Protein AF-A0A926JY93-F1 (afdb_monomer)

Structure (mmCIF, N/CA/C/O backbone):
data_AF-A0A926JY93-F1
#
_entry.id   AF-A0A926JY93-F1
#
loop_
_atom_site.group_PDB
_atom_site.id
_atom_site.type_symbol
_atom_site.label_atom_id
_atom_site.label_alt_id
_atom_site.label_comp_id
_atom_site.label_asym_id
_atom_site.label_entity_id
_atom_site.label_seq_id
_atom_site.pdbx_PDB_ins_code
_atom_site.Cartn_x
_atom_site.Cartn_y
_atom_site.Cartn_z
_atom_site.occupancy
_atom_site.B_iso_or_equiv
_atom_site.auth_seq_id
_atom_site.auth_comp_id
_atom_site.auth_asym_id
_atom_site.auth_atom_id
_atom_site.pdbx_PDB_model_num
ATOM 1 N N . MET A 1 1 ? 13.555 -12.447 8.164 1.00 78.06 1 MET A N 1
ATOM 2 C CA . MET A 1 1 ? 13.075 -11.478 7.176 1.00 78.06 1 MET A CA 1
ATOM 3 C C . MET A 1 1 ? 11.860 -12.115 6.547 1.00 78.06 1 MET A C 1
ATOM 5 O O . MET A 1 1 ? 11.972 -13.233 6.047 1.00 78.06 1 MET A O 1
ATOM 9 N N . SER A 1 2 ? 10.715 -11.453 6.620 1.00 86.75 2 SER A N 1
ATOM 10 C CA . SER A 1 2 ? 9.457 -11.950 6.091 1.00 86.75 2 SER A CA 1
ATOM 11 C C . SER A 1 2 ? 9.479 -11.786 4.581 1.00 86.75 2 SER A C 1
ATOM 13 O O . SER A 1 2 ? 9.835 -10.723 4.073 1.00 86.75 2 SER A O 1
ATOM 15 N N . ARG A 1 3 ? 9.152 -12.858 3.861 1.00 93.56 3 ARG A N 1
ATOM 16 C CA . ARG A 1 3 ? 9.144 -12.902 2.398 1.00 93.56 3 ARG A CA 1
ATOM 17 C C . ARG A 1 3 ? 7.768 -13.348 1.934 1.00 93.56 3 ARG A C 1
ATOM 19 O O . ARG A 1 3 ? 7.341 -14.442 2.290 1.00 93.56 3 ARG A O 1
ATOM 26 N N . LEU A 1 4 ? 7.116 -12.526 1.120 1.00 94.44 4 LEU A N 1
ATOM 27 C CA . LEU A 1 4 ? 5.760 -12.771 0.643 1.00 94.44 4 LEU A CA 1
ATOM 28 C C . LEU A 1 4 ? 5.683 -12.616 -0.879 1.00 94.44 4 LEU A C 1
ATOM 30 O O . LEU A 1 4 ? 6.136 -11.609 -1.423 1.00 94.44 4 LEU A O 1
ATOM 34 N N . GLN A 1 5 ? 5.113 -13.610 -1.561 1.00 96.19 5 GLN A N 1
ATOM 35 C CA . GLN A 1 5 ? 4.815 -13.544 -2.995 1.00 96.19 5 GLN A CA 1
ATOM 36 C C . GLN A 1 5 ? 3.466 -12.843 -3.198 1.00 96.19 5 GLN A C 1
ATOM 38 O O . GLN A 1 5 ? 2.467 -13.279 -2.641 1.00 96.19 5 GLN A O 1
ATOM 43 N N . ILE A 1 6 ? 3.437 -11.774 -3.990 1.00 95.44 6 ILE A N 1
ATOM 44 C CA . ILE A 1 6 ? 2.286 -10.898 -4.243 1.00 95.44 6 ILE A CA 1
ATOM 45 C C . ILE A 1 6 ? 2.126 -10.751 -5.765 1.00 95.44 6 ILE A C 1
ATOM 47 O O . ILE A 1 6 ? 2.671 -9.828 -6.379 1.00 95.44 6 ILE A O 1
ATOM 51 N N . GLY A 1 7 ? 1.412 -11.687 -6.397 1.00 91.69 7 GLY A N 1
ATOM 52 C CA . GLY A 1 7 ? 1.398 -11.807 -7.861 1.00 91.69 7 GLY A CA 1
ATOM 53 C C . GLY A 1 7 ? 2.831 -11.962 -8.397 1.00 91.69 7 GLY A C 1
ATOM 54 O O . GLY A 1 7 ? 3.569 -12.773 -7.847 1.00 91.69 7 GLY A O 1
ATOM 55 N N . PRO A 1 8 ? 3.297 -11.147 -9.367 1.00 93.06 8 PRO A N 1
ATOM 56 C CA . PRO A 1 8 ? 4.670 -11.235 -9.885 1.00 93.06 8 PRO A CA 1
ATOM 57 C C . PRO A 1 8 ? 5.741 -10.649 -8.942 1.00 93.06 8 PRO A C 1
ATOM 59 O O . PRO A 1 8 ? 6.932 -10.735 -9.234 1.00 93.06 8 PRO A O 1
ATOM 62 N N . ALA A 1 9 ? 5.345 -10.008 -7.837 1.00 96.12 9 ALA A N 1
ATOM 63 C CA . ALA A 1 9 ? 6.259 -9.342 -6.915 1.00 96.12 9 ALA A CA 1
ATOM 64 C C . ALA A 1 9 ? 6.611 -10.220 -5.713 1.00 96.12 9 ALA A C 1
ATOM 66 O O . ALA A 1 9 ? 5.754 -10.880 -5.140 1.00 96.12 9 ALA A O 1
ATOM 67 N N . VAL A 1 10 ? 7.854 -10.139 -5.249 1.00 97.25 10 VAL A N 1
ATOM 68 C CA . VAL A 1 10 ? 8.270 -10.627 -3.932 1.00 97.25 10 VAL A CA 1
ATOM 69 C C . VAL A 1 10 ? 8.485 -9.422 -3.031 1.00 97.25 10 VAL A C 1
ATOM 71 O O . VAL A 1 10 ? 9.403 -8.641 -3.272 1.00 97.25 10 VAL A O 1
ATOM 74 N N . LEU A 1 11 ? 7.673 -9.284 -1.985 1.00 96.94 11 LEU A N 1
ATOM 75 C CA . LEU A 1 11 ? 7.899 -8.323 -0.910 1.00 96.94 11 LEU A CA 1
ATOM 76 C C . LEU A 1 11 ? 8.784 -8.959 0.163 1.00 96.94 11 LEU A C 1
ATOM 78 O O . LEU A 1 11 ? 8.514 -10.064 0.635 1.00 96.94 11 LEU A O 1
ATOM 82 N N . MET A 1 12 ? 9.824 -8.242 0.568 1.00 95.56 12 MET A N 1
ATOM 83 C CA . MET A 1 12 ? 10.690 -8.602 1.679 1.00 95.56 12 MET A CA 1
ATOM 84 C C . MET A 1 12 ? 10.656 -7.495 2.731 1.00 95.56 12 MET A C 1
ATOM 86 O O . MET A 1 12 ? 10.918 -6.334 2.418 1.00 95.56 12 MET A O 1
ATOM 90 N N . VAL A 1 13 ? 10.350 -7.863 3.973 1.00 92.38 13 VAL A N 1
ATOM 91 C CA . VAL A 1 13 ? 10.278 -6.949 5.123 1.00 92.38 13 VAL A CA 1
ATOM 92 C C . VAL A 1 13 ? 11.166 -7.506 6.245 1.00 92.38 13 VAL A C 1
ATOM 94 O O . VAL A 1 13 ? 11.135 -8.714 6.502 1.00 92.38 13 VAL A O 1
ATOM 97 N N . PRO A 1 14 ? 12.006 -6.695 6.908 1.00 86.31 14 PRO A N 1
ATOM 98 C CA . PRO A 1 14 ? 12.734 -7.117 8.103 1.00 86.31 14 PRO A CA 1
ATOM 99 C C . PRO A 1 14 ? 11.770 -7.628 9.186 1.00 86.31 14 PRO A C 1
ATOM 101 O O . PRO A 1 14 ? 10.705 -7.056 9.379 1.00 86.31 14 PRO A O 1
ATOM 104 N N . ASP A 1 15 ? 12.136 -8.692 9.911 1.00 77.69 15 ASP A N 1
ATOM 105 C CA . ASP A 1 15 ? 11.263 -9.236 10.979 1.00 77.69 15 ASP A CA 1
ATOM 106 C C . ASP A 1 15 ? 11.193 -8.310 12.194 1.00 77.69 15 ASP A C 1
ATOM 108 O O . ASP A 1 15 ? 10.254 -8.362 12.987 1.00 77.69 15 ASP A O 1
ATOM 112 N N . HIS A 1 16 ? 12.231 -7.496 12.369 1.00 72.25 16 HIS A N 1
ATOM 113 C CA . HIS A 1 16 ? 12.408 -6.616 13.505 1.00 72.25 16 HIS A CA 1
ATOM 114 C C . HIS A 1 16 ? 12.995 -5.295 13.034 1.00 72.25 16 HIS A C 1
ATOM 116 O O . HIS A 1 16 ? 13.860 -5.267 12.156 1.00 72.25 16 HIS A O 1
ATOM 122 N N . GLY A 1 17 ? 12.576 -4.232 13.714 1.00 66.50 17 GLY A N 1
ATOM 123 C CA . GLY A 1 17 ? 13.183 -2.919 13.600 1.00 66.50 17 GLY A CA 1
ATOM 124 C C . GLY A 1 17 ? 12.395 -1.966 12.714 1.00 66.50 17 GLY A C 1
ATOM 125 O O . GLY A 1 17 ? 11.980 -2.291 11.605 1.00 66.50 17 GLY A O 1
ATOM 126 N N . GLY A 1 18 ? 12.247 -0.758 13.236 1.00 78.44 18 GLY A N 1
ATOM 127 C CA . GLY A 1 18 ? 12.160 0.449 12.441 1.00 78.44 18 GLY A CA 1
ATOM 128 C C . GLY A 1 18 ? 13.238 1.408 12.932 1.00 78.44 18 GLY A C 1
ATOM 129 O O . GLY A 1 18 ? 13.740 1.265 14.051 1.00 78.44 18 GLY A O 1
ATOM 130 N N . THR A 1 19 ? 13.616 2.355 12.092 1.00 87.00 19 THR A N 1
ATOM 131 C CA . THR A 1 19 ? 14.555 3.411 12.466 1.00 87.00 19 THR A CA 1
ATOM 132 C C . THR A 1 19 ? 13.753 4.647 12.831 1.00 87.00 19 THR A C 1
ATOM 134 O O . THR A 1 19 ? 12.827 5.011 12.108 1.00 87.00 19 THR A O 1
ATOM 137 N N . GLU A 1 20 ? 14.089 5.294 13.943 1.00 89.50 20 GLU A N 1
ATOM 138 C CA . GLU A 1 20 ? 13.556 6.623 14.230 1.00 89.50 20 GLU A CA 1
ATOM 139 C C . GLU A 1 20 ? 14.156 7.626 13.245 1.00 89.50 20 GLU A C 1
ATOM 141 O O . GLU A 1 20 ? 15.377 7.749 13.123 1.00 89.50 20 GLU A O 1
ATOM 146 N N . VAL A 1 21 ? 13.290 8.333 12.528 1.00 89.88 21 VAL A N 1
ATOM 147 C CA . VAL A 1 21 ? 13.672 9.327 11.526 1.00 89.88 21 VAL A CA 1
ATOM 148 C C . VAL A 1 21 ? 12.846 10.593 11.702 1.00 89.88 21 VAL A C 1
ATOM 150 O O . VAL A 1 21 ? 11.726 10.558 12.209 1.00 89.88 21 VAL A O 1
ATOM 153 N N . GLU A 1 22 ? 13.385 11.721 11.256 1.00 89.00 22 GLU A N 1
ATOM 154 C CA . GLU A 1 22 ? 12.587 12.921 11.015 1.00 89.00 22 GLU A CA 1
ATOM 155 C C . GLU A 1 22 ? 12.153 12.905 9.547 1.00 89.00 22 GLU A C 1
ATOM 157 O O . GLU A 1 22 ? 12.983 12.786 8.644 1.00 89.00 22 GLU A O 1
ATOM 162 N N . THR A 1 23 ? 10.848 12.971 9.303 1.00 83.62 23 THR A N 1
ATOM 163 C CA . THR A 1 23 ? 10.270 12.923 7.957 1.00 83.62 23 THR A CA 1
ATOM 164 C C . THR A 1 23 ? 9.177 13.967 7.812 1.00 83.62 23 THR A C 1
ATOM 166 O O . THR A 1 23 ? 8.614 14.436 8.797 1.00 83.62 23 THR A O 1
ATOM 169 N N . THR A 1 24 ? 8.852 14.324 6.575 1.00 80.38 24 THR A N 1
ATOM 170 C CA . THR A 1 24 ? 7.692 15.159 6.281 1.00 80.38 24 THR A CA 1
ATOM 171 C C . THR A 1 24 ? 6.464 14.284 6.052 1.00 80.38 24 THR A C 1
ATOM 173 O O . THR A 1 24 ? 6.475 13.381 5.206 1.00 80.38 24 THR A O 1
ATOM 176 N N . ASP A 1 25 ? 5.389 14.570 6.777 1.00 77.31 25 ASP A N 1
ATOM 177 C CA . ASP A 1 25 ? 4.117 13.882 6.603 1.00 77.31 25 ASP A CA 1
ATOM 178 C C . ASP A 1 25 ? 3.404 14.253 5.281 1.00 77.31 25 ASP A C 1
ATOM 180 O O . ASP A 1 25 ? 3.944 14.895 4.371 1.00 77.31 25 ASP A O 1
ATOM 184 N N . MET A 1 26 ? 2.161 13.795 5.126 1.00 74.50 26 MET A N 1
ATOM 185 C CA . MET A 1 26 ? 1.330 14.140 3.965 1.00 74.50 26 MET A CA 1
ATOM 186 C C . MET A 1 26 ? 0.855 15.604 3.967 1.00 74.50 26 MET A C 1
ATOM 188 O O . MET A 1 26 ? 0.465 16.103 2.909 1.00 74.50 26 MET A O 1
ATOM 192 N N . GLY A 1 27 ? 0.846 16.266 5.127 1.00 75.94 27 GLY A N 1
ATOM 193 C CA . GLY A 1 27 ? 0.482 17.671 5.317 1.00 75.94 27 GLY A CA 1
ATOM 194 C C . GLY A 1 27 ? 1.620 18.645 5.009 1.00 75.94 27 GLY A C 1
ATOM 195 O O . GLY A 1 27 ? 1.353 19.803 4.693 1.00 75.94 27 GLY A O 1
ATOM 196 N N . GLY A 1 28 ? 2.863 18.161 4.993 1.00 78.00 28 GLY A N 1
ATOM 197 C CA . GLY A 1 28 ? 4.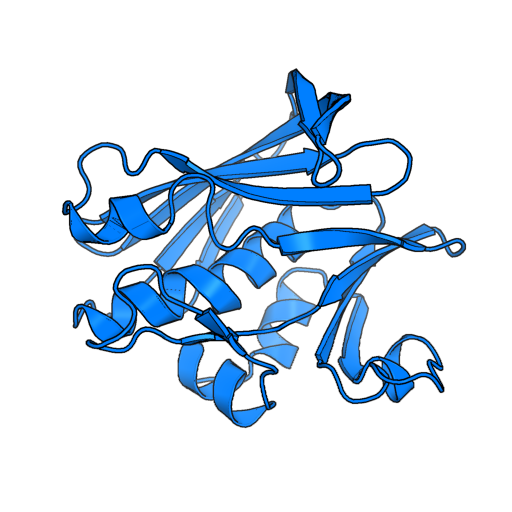049 18.987 4.780 1.00 78.00 28 GLY A CA 1
ATOM 198 C C . GLY A 1 28 ? 4.789 19.338 6.070 1.00 78.00 28 GLY A C 1
ATOM 199 O O . GLY A 1 28 ? 5.758 20.096 6.004 1.00 78.00 28 GLY A O 1
ATOM 200 N N . ASP A 1 29 ? 4.378 18.777 7.208 1.00 81.19 29 ASP A N 1
ATOM 201 C CA . ASP A 1 29 ? 4.964 19.066 8.511 1.00 81.19 29 ASP A CA 1
ATOM 202 C C . ASP A 1 29 ? 6.044 18.038 8.866 1.00 81.19 29 ASP A C 1
ATOM 204 O O . ASP A 1 29 ? 5.928 16.847 8.563 1.00 81.19 29 ASP A O 1
ATOM 208 N N . ALA A 1 30 ? 7.130 18.508 9.484 1.00 82.81 30 ALA A N 1
ATOM 209 C CA . ALA A 1 30 ? 8.192 17.642 9.982 1.00 82.81 30 ALA A CA 1
ATOM 210 C C . ALA A 1 30 ? 7.713 16.902 11.235 1.00 82.81 30 ALA A C 1
ATOM 212 O O . ALA A 1 30 ? 7.225 17.520 12.182 1.00 82.81 30 ALA A O 1
ATOM 213 N N . GLN A 1 31 ? 7.876 15.584 11.241 1.00 83.56 31 GLN A N 1
ATOM 214 C CA . GLN A 1 31 ? 7.451 14.708 12.321 1.00 83.56 31 GLN A CA 1
ATOM 215 C C . GLN A 1 31 ? 8.489 13.616 12.587 1.00 83.56 31 GLN A C 1
ATOM 217 O O . GLN A 1 31 ? 9.163 13.134 11.673 1.00 83.56 31 GLN A O 1
ATOM 222 N N . HIS A 1 32 ? 8.566 13.178 13.843 1.00 87.62 32 HIS A N 1
ATOM 223 C CA . HIS A 1 32 ? 9.302 11.973 14.210 1.00 87.62 32 HIS A CA 1
ATOM 224 C C . HIS A 1 32 ? 8.492 10.743 13.813 1.00 87.62 32 HIS A C 1
ATOM 226 O O . HIS A 1 32 ? 7.354 10.580 14.252 1.00 87.62 32 HIS A O 1
ATOM 232 N N . ALA A 1 33 ? 9.080 9.884 12.988 1.00 86.88 33 ALA A N 1
ATOM 233 C CA . ALA A 1 33 ? 8.463 8.648 12.544 1.00 86.88 33 ALA A CA 1
ATOM 234 C C . ALA A 1 33 ? 9.312 7.438 12.911 1.00 86.88 33 ALA A C 1
ATOM 236 O O . ALA A 1 33 ? 10.541 7.483 12.862 1.00 86.88 33 ALA A O 1
ATOM 237 N N . LEU A 1 34 ? 8.637 6.325 13.180 1.00 89.25 34 LEU A N 1
ATOM 238 C CA . LEU A 1 34 ? 9.242 5.011 13.047 1.00 89.25 34 LEU A CA 1
ATOM 239 C C . LEU A 1 34 ? 9.161 4.600 11.575 1.00 89.25 34 LEU A C 1
ATOM 241 O O . LEU A 1 34 ? 8.068 4.492 11.019 1.00 89.25 34 LEU A O 1
ATOM 245 N N . GLU A 1 35 ? 10.304 4.364 10.943 1.00 89.44 35 GLU A N 1
ATOM 246 C CA . GLU A 1 35 ? 10.381 3.935 9.550 1.00 89.44 35 GLU A CA 1
ATOM 247 C C . GLU A 1 35 ? 10.755 2.459 9.444 1.00 89.44 35 GLU A C 1
ATOM 249 O O . GLU A 1 35 ? 11.818 2.039 9.900 1.00 89.44 35 GLU A O 1
ATOM 254 N N . VAL A 1 36 ? 9.899 1.675 8.794 1.00 88.88 36 VAL A N 1
ATOM 255 C CA . VAL A 1 36 ? 10.168 0.278 8.444 1.00 88.88 36 VAL A CA 1
ATOM 256 C C . VAL A 1 36 ? 10.449 0.191 6.950 1.00 88.88 36 VAL A C 1
ATOM 258 O O . VAL A 1 36 ? 9.595 0.533 6.129 1.00 88.88 36 VAL A O 1
ATOM 261 N N . ALA A 1 37 ? 11.644 -0.279 6.596 1.00 90.19 37 ALA A N 1
ATOM 262 C CA . ALA A 1 37 ? 12.036 -0.481 5.209 1.00 90.19 37 ALA A CA 1
ATOM 263 C C . ALA A 1 37 ? 11.454 -1.787 4.649 1.00 90.19 37 ALA A C 1
ATOM 265 O O . ALA A 1 37 ? 11.388 -2.805 5.336 1.00 90.19 37 ALA A O 1
ATOM 266 N N . GLY A 1 38 ? 11.079 -1.772 3.377 1.00 90.81 38 GLY A N 1
ATOM 267 C CA . GLY A 1 38 ? 10.697 -2.949 2.608 1.00 90.81 38 GLY A CA 1
ATOM 268 C C . GLY A 1 38 ? 11.399 -2.956 1.258 1.00 90.81 38 GLY A C 1
ATOM 269 O O . GLY A 1 38 ? 11.834 -1.919 0.764 1.00 90.81 38 GLY A O 1
ATOM 270 N N . VAL A 1 39 ? 11.499 -4.128 0.645 1.00 91.94 39 VAL A N 1
ATOM 271 C CA . VAL A 1 39 ? 12.046 -4.280 -0.705 1.00 91.94 39 VAL A CA 1
ATOM 272 C C . VAL A 1 39 ? 11.083 -5.098 -1.542 1.00 91.94 39 VAL A C 1
ATOM 274 O O . VAL A 1 39 ? 10.601 -6.136 -1.091 1.00 91.94 39 VAL A O 1
ATOM 277 N N . VAL A 1 40 ? 10.820 -4.654 -2.767 1.00 93.56 40 VAL A N 1
ATOM 278 C CA . VAL A 1 40 ? 10.069 -5.430 -3.754 1.00 93.56 40 VAL A CA 1
ATOM 279 C C . VAL A 1 40 ? 10.968 -5.807 -4.911 1.00 93.56 40 VAL A C 1
ATOM 281 O O . VAL A 1 40 ? 11.599 -4.938 -5.504 1.00 93.56 40 VAL A O 1
ATOM 284 N N . ALA A 1 41 ? 10.983 -7.095 -5.243 1.00 92.00 41 ALA A N 1
ATOM 285 C CA . ALA A 1 41 ? 11.681 -7.634 -6.402 1.00 92.00 41 ALA A CA 1
ATOM 286 C C . ALA A 1 41 ? 10.697 -8.303 -7.374 1.00 92.00 41 ALA A C 1
ATOM 288 O O . ALA A 1 41 ? 9.818 -9.045 -6.935 1.00 92.00 41 ALA A O 1
ATOM 289 N N . ALA A 1 42 ? 10.845 -8.058 -8.676 1.00 93.94 42 ALA A N 1
ATOM 290 C CA . ALA A 1 42 ? 10.062 -8.700 -9.737 1.00 93.94 42 ALA A CA 1
ATOM 291 C C . ALA A 1 42 ? 10.834 -8.659 -11.068 1.00 93.94 42 ALA A C 1
ATOM 293 O O . ALA A 1 42 ? 10.953 -7.599 -11.676 1.00 93.94 42 ALA A O 1
ATOM 294 N N . GLY A 1 43 ? 11.375 -9.789 -11.530 1.00 90.75 43 GLY A N 1
ATOM 295 C CA . GLY A 1 43 ? 12.239 -9.799 -12.718 1.00 90.75 43 GLY A CA 1
ATOM 296 C C . GLY A 1 43 ? 13.497 -8.940 -12.521 1.00 90.75 43 GLY A C 1
ATOM 297 O O . GLY A 1 43 ? 14.285 -9.204 -11.615 1.00 90.75 43 GLY A O 1
ATOM 298 N N . ASP A 1 44 ? 13.673 -7.918 -13.361 1.00 91.31 44 ASP A N 1
ATOM 299 C CA . ASP A 1 44 ? 14.741 -6.907 -13.284 1.00 91.31 44 ASP A CA 1
ATOM 300 C C . ASP A 1 44 ? 14.373 -5.680 -12.424 1.00 91.31 44 ASP A C 1
ATOM 302 O O . ASP A 1 44 ? 15.153 -4.733 -12.308 1.00 91.31 44 ASP A O 1
ATOM 306 N N . VAL A 1 45 ? 13.195 -5.693 -11.799 1.00 95.62 45 VAL A N 1
ATOM 307 C CA . VAL A 1 45 ? 12.705 -4.616 -10.937 1.00 95.62 45 VAL A CA 1
ATOM 308 C C . VAL A 1 45 ? 13.118 -4.871 -9.492 1.00 95.62 45 VAL A C 1
ATOM 310 O O . VAL A 1 45 ? 12.853 -5.940 -8.942 1.00 95.62 45 VAL A O 1
ATOM 313 N N . LEU A 1 46 ? 13.699 -3.852 -8.861 1.00 96.62 46 LEU A N 1
ATOM 314 C CA . LEU A 1 46 ? 14.041 -3.781 -7.444 1.00 96.62 46 LEU A CA 1
ATOM 315 C C . LEU A 1 46 ? 13.670 -2.400 -6.879 1.00 96.62 46 LEU A C 1
ATOM 317 O O . LEU A 1 46 ? 14.285 -1.395 -7.228 1.00 96.62 46 LEU A O 1
ATOM 321 N N . LEU A 1 47 ? 12.673 -2.342 -5.998 1.00 97.25 47 LEU A N 1
ATOM 322 C CA . LEU A 1 47 ? 12.188 -1.099 -5.389 1.00 97.25 47 LEU A CA 1
ATOM 323 C C . LEU A 1 47 ? 12.400 -1.120 -3.880 1.00 97.25 47 LEU A C 1
ATOM 325 O O . LEU A 1 47 ? 12.091 -2.119 -3.231 1.00 97.25 47 LEU A O 1
ATOM 329 N N . GLU A 1 48 ? 12.840 0.004 -3.324 1.00 97.00 48 GLU A N 1
ATOM 330 C CA . GLU A 1 48 ? 12.850 0.231 -1.880 1.00 97.00 48 GLU A CA 1
ATOM 331 C C . GLU A 1 48 ? 11.578 0.958 -1.463 1.00 97.00 48 GLU A C 1
ATOM 333 O O . GLU A 1 48 ? 11.110 1.899 -2.116 1.00 97.00 48 GLU A O 1
ATOM 338 N N . LEU A 1 49 ? 11.013 0.492 -0.361 1.00 95.75 49 LEU A N 1
ATOM 339 C CA . LEU A 1 49 ? 9.772 0.967 0.212 1.00 95.75 49 LEU A CA 1
ATOM 340 C C . LEU A 1 49 ? 10.001 1.391 1.641 1.00 95.75 49 LEU A C 1
ATOM 342 O O . LEU A 1 49 ? 10.849 0.837 2.339 1.00 95.75 49 LEU A O 1
ATOM 346 N N . THR A 1 50 ? 9.156 2.294 2.100 1.00 95.19 50 THR A N 1
ATOM 347 C CA . THR A 1 50 ? 9.049 2.602 3.515 1.00 95.19 50 THR A CA 1
ATOM 348 C C . THR A 1 50 ? 7.600 2.562 3.947 1.00 95.19 50 THR A C 1
ATOM 350 O O . THR A 1 50 ? 6.693 2.941 3.201 1.00 95.19 50 THR A O 1
ATOM 353 N N . TYR A 1 51 ? 7.389 2.093 5.170 1.00 95.44 51 TYR A N 1
ATOM 354 C CA . TYR A 1 51 ? 6.239 2.452 5.977 1.00 95.44 51 TYR A CA 1
ATOM 355 C C . TYR A 1 51 ? 6.727 3.381 7.084 1.00 95.44 51 TYR A C 1
ATOM 357 O O . TYR A 1 51 ? 7.494 2.972 7.951 1.00 95.44 51 TYR A O 1
ATOM 365 N N . GLN A 1 52 ? 6.312 4.640 7.013 1.00 94.81 52 GLN A N 1
ATOM 366 C CA . GLN A 1 52 ? 6.588 5.653 8.024 1.00 94.81 52 GLN A CA 1
ATOM 367 C C . GLN A 1 52 ? 5.375 5.761 8.935 1.00 94.81 52 GLN A C 1
ATOM 369 O O . GLN A 1 52 ? 4.259 5.929 8.440 1.00 94.81 52 GLN A O 1
ATOM 374 N N . ARG A 1 53 ? 5.586 5.669 10.244 1.00 91.62 53 ARG A N 1
ATOM 375 C CA . ARG A 1 53 ? 4.525 5.720 11.248 1.00 91.62 53 ARG A CA 1
ATOM 376 C C . ARG A 1 53 ? 4.761 6.845 12.247 1.00 91.62 53 ARG A C 1
ATOM 378 O O . ARG A 1 53 ? 5.828 6.911 12.849 1.00 91.62 53 ARG A O 1
ATOM 385 N N . TRP A 1 54 ? 3.734 7.657 12.444 1.00 89.44 54 TRP A N 1
ATOM 386 C CA . TRP A 1 54 ? 3.619 8.709 13.451 1.00 89.44 54 TRP A CA 1
ATOM 387 C C . TRP A 1 54 ? 2.640 8.283 14.554 1.00 89.44 54 TRP A C 1
ATOM 389 O O . TRP A 1 54 ? 2.120 7.165 14.541 1.00 89.44 54 TRP A O 1
ATOM 399 N N . GLU A 1 55 ? 2.379 9.169 15.515 1.00 83.38 55 GLU A N 1
ATOM 400 C CA . GLU A 1 55 ? 1.456 8.897 16.626 1.00 83.38 55 GLU A CA 1
ATOM 401 C C . GLU A 1 55 ? 0.005 8.693 16.152 1.00 83.38 55 GLU A C 1
ATOM 403 O O . GLU A 1 55 ? -0.690 7.810 16.651 1.00 83.38 55 GLU A O 1
ATOM 408 N N . ASP A 1 56 ? -0.439 9.458 15.152 1.00 85.00 56 ASP A N 1
ATOM 409 C CA . ASP A 1 56 ? -1.827 9.501 14.673 1.00 85.00 56 ASP A CA 1
ATOM 410 C C . ASP A 1 56 ? -2.039 8.846 13.292 1.00 85.00 56 ASP A C 1
ATOM 412 O O . ASP A 1 56 ? -3.149 8.837 12.743 1.00 85.00 56 ASP A O 1
ATOM 416 N N . GLY A 1 57 ? -0.996 8.242 12.720 1.00 88.44 57 GLY A N 1
ATOM 417 C CA . GLY A 1 57 ? -1.106 7.569 11.434 1.00 88.44 57 GLY A CA 1
ATOM 418 C C . GLY A 1 57 ? 0.224 7.162 10.825 1.00 88.44 57 GLY A C 1
ATOM 419 O O . GLY A 1 57 ? 1.220 6.937 11.502 1.00 88.44 57 GLY A O 1
ATOM 420 N N . GLY A 1 58 ? 0.237 7.032 9.507 1.00 93.44 58 GLY A N 1
ATOM 421 C CA . GLY A 1 58 ? 1.422 6.660 8.760 1.00 93.44 58 GLY A CA 1
ATOM 422 C C . GLY A 1 58 ? 1.228 6.756 7.257 1.00 93.44 58 GLY A C 1
ATOM 423 O O . GLY A 1 58 ? 0.160 7.119 6.754 1.00 93.44 58 GLY A O 1
ATOM 424 N N . GLN A 1 59 ? 2.266 6.400 6.515 1.00 95.88 59 GLN A N 1
ATOM 425 C CA . GLN A 1 59 ? 2.205 6.297 5.066 1.00 95.88 59 GLN A CA 1
ATOM 426 C C . GLN A 1 59 ? 3.143 5.222 4.532 1.00 95.88 59 GLN A C 1
ATOM 428 O O . GLN A 1 59 ? 4.235 5.019 5.055 1.00 95.88 59 GLN A O 1
ATOM 433 N N . CYS A 1 60 ? 2.736 4.587 3.437 1.00 96.62 60 CYS A N 1
ATOM 434 C CA . CYS A 1 60 ? 3.611 3.760 2.618 1.00 96.62 60 CYS A CA 1
ATOM 435 C C . CYS A 1 60 ? 4.022 4.516 1.351 1.00 96.62 60 CYS A C 1
ATOM 437 O O . CYS A 1 60 ? 3.182 5.160 0.706 1.00 96.62 60 CYS A O 1
ATOM 439 N N . ALA A 1 61 ? 5.293 4.407 0.971 1.00 96.19 61 ALA A N 1
ATOM 440 C CA . ALA A 1 61 ? 5.833 5.012 -0.241 1.00 96.19 61 ALA A CA 1
ATOM 441 C C . ALA A 1 61 ? 6.973 4.172 -0.833 1.00 96.19 61 ALA A C 1
ATOM 443 O O . ALA A 1 61 ? 7.607 3.389 -0.133 1.00 96.19 61 ALA A O 1
ATOM 444 N N . VAL A 1 62 ? 7.245 4.370 -2.126 1.00 96.69 62 VAL A N 1
ATOM 445 C CA . VAL A 1 62 ? 8.518 3.962 -2.739 1.00 96.69 62 VAL A CA 1
ATOM 446 C C . VAL A 1 62 ? 9.518 5.091 -2.525 1.00 96.69 62 VAL A C 1
ATOM 448 O O . VAL A 1 62 ? 9.225 6.234 -2.882 1.00 96.69 62 VAL A O 1
ATOM 451 N N . THR A 1 63 ? 10.687 4.783 -1.976 1.00 95.75 63 THR A N 1
ATOM 452 C CA . THR A 1 63 ? 11.751 5.764 -1.700 1.00 95.75 63 THR A CA 1
ATOM 453 C C . THR A 1 63 ? 12.862 5.729 -2.736 1.00 95.75 63 THR A C 1
ATOM 455 O O . THR A 1 63 ? 13.471 6.760 -3.013 1.00 95.75 63 THR A O 1
ATOM 458 N N . SER A 1 64 ? 13.086 4.574 -3.360 1.00 96.00 64 SER A N 1
ATOM 459 C CA . SER A 1 64 ? 14.094 4.392 -4.397 1.00 96.00 64 SER A CA 1
ATOM 460 C C . SER A 1 64 ? 13.636 3.353 -5.408 1.00 96.00 64 SER A C 1
ATOM 462 O O . SER A 1 64 ? 13.031 2.339 -5.056 1.00 96.00 64 SER A O 1
ATOM 464 N N . ARG A 1 65 ? 13.957 3.586 -6.682 1.00 95.25 65 ARG A N 1
ATOM 465 C CA . ARG A 1 65 ? 13.843 2.556 -7.722 1.00 95.25 65 ARG A CA 1
ATOM 466 C C . ARG A 1 65 ? 15.116 1.720 -7.872 1.00 95.25 65 ARG A C 1
ATOM 468 O O . ARG A 1 65 ? 15.150 0.863 -8.748 1.00 95.25 65 ARG A O 1
ATOM 475 N N . VAL A 1 66 ? 16.158 2.012 -7.088 1.00 94.94 66 VAL A N 1
ATOM 476 C CA . VAL A 1 66 ? 17.501 1.430 -7.222 1.00 94.94 66 VAL A CA 1
ATOM 477 C C . VAL A 1 66 ? 17.949 1.504 -8.693 1.00 94.94 66 VAL A C 1
ATOM 479 O O . VAL A 1 66 ? 17.945 2.590 -9.277 1.00 94.94 66 VAL A O 1
ATOM 482 N N . ASP A 1 67 ? 18.226 0.361 -9.317 1.00 91.50 67 ASP A N 1
ATOM 483 C CA . ASP A 1 67 ? 18.611 0.237 -10.723 1.00 91.50 67 ASP A CA 1
ATOM 484 C C . ASP A 1 67 ? 17.460 -0.246 -11.622 1.00 91.50 67 ASP A C 1
ATOM 486 O O . ASP A 1 67 ? 17.676 -0.566 -12.789 1.00 91.50 67 ASP A O 1
ATOM 490 N N . SER A 1 68 ? 16.223 -0.261 -11.110 1.00 95.19 68 SER A N 1
ATOM 491 C CA . SER A 1 68 ? 15.037 -0.612 -11.899 1.00 95.19 68 SER A CA 1
ATOM 492 C C . SER A 1 68 ? 14.879 0.307 -13.112 1.00 95.19 68 SER A C 1
ATOM 494 O O . SER A 1 68 ? 15.295 1.476 -13.061 1.00 95.19 68 SER A O 1
ATOM 496 N N . PRO A 1 69 ? 14.184 -0.156 -14.165 1.00 94.12 69 PRO A N 1
ATOM 497 C CA . PRO A 1 69 ? 13.908 0.648 -15.347 1.00 94.12 69 PRO A CA 1
ATOM 498 C C . PRO A 1 69 ? 13.343 2.060 -15.040 1.00 94.12 69 PRO A C 1
ATOM 500 O O . PRO A 1 69 ? 12.591 2.239 -14.071 1.00 94.12 69 PRO A O 1
ATOM 503 N N . PRO A 1 70 ? 13.681 3.099 -15.834 1.00 92.12 70 PRO A N 1
ATOM 504 C CA . PRO A 1 70 ? 13.331 4.495 -15.534 1.00 92.12 70 PRO A CA 1
ATOM 505 C C . PRO A 1 70 ? 11.833 4.779 -15.369 1.00 92.12 70 PRO A C 1
ATOM 507 O O . PRO A 1 70 ? 11.446 5.752 -14.723 1.00 92.12 70 PRO A O 1
ATOM 510 N N . GLU A 1 71 ? 10.956 3.957 -15.937 1.00 90.25 71 GLU A N 1
ATOM 511 C CA . GLU A 1 71 ? 9.514 4.077 -15.761 1.00 90.25 71 GLU A CA 1
ATOM 512 C C . GLU A 1 71 ? 9.068 3.932 -14.297 1.00 90.25 71 GLU A C 1
ATOM 514 O O . GLU A 1 71 ? 8.055 4.527 -13.922 1.00 90.25 71 GLU A O 1
ATOM 519 N N . TYR A 1 72 ? 9.827 3.229 -13.450 1.00 92.44 72 TYR A N 1
ATOM 520 C CA . TYR A 1 72 ? 9.520 3.077 -12.024 1.00 92.44 72 TYR A CA 1
ATOM 521 C C . TYR A 1 72 ? 9.841 4.330 -11.201 1.00 92.44 72 TYR A C 1
ATOM 523 O O . TYR A 1 72 ? 9.318 4.478 -10.098 1.00 92.44 72 TYR A O 1
ATOM 531 N N . GLU A 1 73 ? 10.575 5.303 -11.756 1.00 91.75 73 GLU A N 1
ATOM 532 C CA . GLU A 1 73 ? 10.791 6.621 -11.131 1.00 91.75 73 GLU A CA 1
ATOM 533 C C . GLU A 1 73 ? 9.457 7.323 -10.817 1.00 91.75 73 GLU A C 1
ATOM 535 O O . GLU A 1 73 ? 9.333 8.107 -9.883 1.00 91.75 73 GLU A O 1
ATOM 540 N N . ARG A 1 74 ? 8.401 6.994 -11.569 1.00 89.38 74 ARG A N 1
ATOM 541 C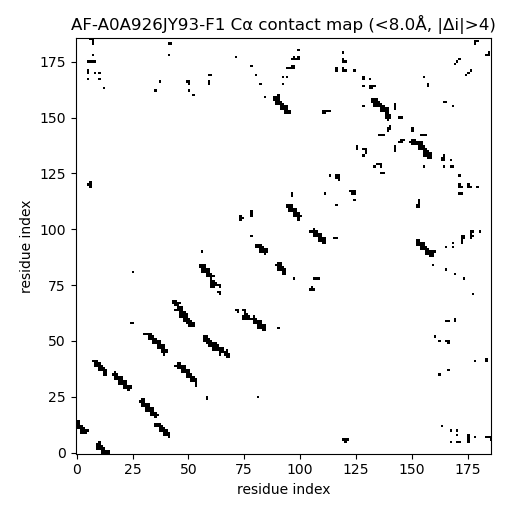 CA . ARG A 1 74 ? 7.049 7.543 -11.384 1.00 89.38 74 ARG A CA 1
ATOM 542 C C . ARG A 1 74 ? 6.390 7.114 -10.071 1.00 89.38 74 ARG A C 1
ATOM 544 O O . ARG A 1 74 ? 5.401 7.737 -9.689 1.00 89.38 74 ARG A O 1
ATOM 551 N N . LEU A 1 75 ? 6.903 6.074 -9.410 1.00 92.00 75 LEU A N 1
ATOM 552 C CA . LEU A 1 75 ? 6.472 5.638 -8.081 1.00 92.00 75 LEU A CA 1
ATOM 553 C C . LEU A 1 75 ? 7.235 6.346 -6.956 1.00 92.00 75 LEU A C 1
ATOM 555 O O . LEU A 1 75 ? 6.684 6.501 -5.868 1.00 92.00 75 LEU A O 1
ATOM 559 N N . VAL A 1 76 ? 8.472 6.787 -7.204 1.00 93.25 76 VAL A N 1
ATOM 560 C CA . VAL A 1 76 ? 9.346 7.348 -6.168 1.00 93.25 76 VAL A CA 1
ATOM 561 C C . VAL A 1 76 ? 8.710 8.608 -5.580 1.00 93.25 76 VAL A C 1
ATOM 563 O O . VAL A 1 76 ? 8.421 9.577 -6.285 1.00 93.25 76 VAL A O 1
ATOM 566 N N . ASN A 1 77 ? 8.436 8.568 -4.274 1.00 85.81 77 ASN A N 1
ATOM 567 C CA . ASN A 1 77 ? 7.754 9.605 -3.494 1.00 85.81 77 ASN A CA 1
ATOM 568 C C . ASN A 1 77 ? 6.369 10.026 -4.029 1.00 85.81 77 ASN A C 1
ATOM 570 O O . ASN A 1 77 ? 5.833 11.076 -3.647 1.00 85.81 77 ASN A O 1
ATOM 574 N N . ARG A 1 78 ? 5.752 9.199 -4.883 1.00 89.25 78 ARG A N 1
ATOM 575 C CA . ARG A 1 78 ? 4.442 9.426 -5.506 1.00 89.25 78 ARG A CA 1
ATOM 576 C C . ARG A 1 78 ? 3.476 8.288 -5.199 1.00 89.25 78 ARG A C 1
ATOM 578 O O . ARG A 1 78 ? 3.863 7.205 -4.784 1.00 89.25 78 ARG A O 1
ATOM 585 N N . LEU A 1 79 ? 2.182 8.565 -5.392 1.00 92.06 79 LEU A N 1
ATOM 586 C CA . LEU A 1 79 ? 1.084 7.619 -5.140 1.00 92.06 79 LEU A CA 1
ATOM 587 C C . LEU A 1 79 ? 1.131 6.973 -3.741 1.00 92.06 79 LEU A C 1
ATOM 589 O O . LEU A 1 79 ? 0.715 5.823 -3.573 1.00 92.06 79 LEU A O 1
ATOM 593 N N . ARG A 1 80 ? 1.608 7.739 -2.748 1.00 94.56 80 ARG A N 1
ATOM 594 C CA . ARG A 1 80 ? 1.687 7.327 -1.344 1.00 94.56 80 ARG A CA 1
ATOM 595 C C . ARG A 1 80 ? 0.331 6.823 -0.863 1.00 94.56 80 ARG A C 1
ATOM 597 O O . ARG A 1 80 ? -0.720 7.304 -1.301 1.00 94.56 80 ARG A O 1
ATOM 604 N N . MET A 1 81 ? 0.353 5.862 0.045 1.00 96.62 81 MET A N 1
ATOM 605 C CA . MET A 1 81 ? -0.857 5.367 0.689 1.00 96.62 81 MET A CA 1
ATOM 606 C C . MET A 1 81 ? -0.844 5.781 2.148 1.00 96.62 81 MET A C 1
ATOM 608 O O . MET A 1 81 ? 0.046 5.375 2.883 1.00 96.62 81 MET A O 1
ATOM 612 N N . GLY A 1 82 ? -1.830 6.577 2.553 1.00 96.19 82 GLY A N 1
ATOM 613 C CA . GLY A 1 82 ? -2.021 6.914 3.957 1.00 96.19 82 GLY A CA 1
ATOM 614 C C . GLY A 1 82 ? -2.549 5.719 4.746 1.00 96.19 82 GLY A C 1
ATOM 615 O O . GLY A 1 82 ? -3.415 4.980 4.269 1.00 96.19 82 GLY A O 1
ATOM 616 N N . VAL A 1 83 ? -2.041 5.588 5.961 1.00 96.56 83 VAL A N 1
ATOM 617 C CA . VAL A 1 83 ? -2.501 4.683 7.008 1.00 96.56 83 VAL A CA 1
ATOM 618 C C . VAL A 1 83 ? -3.021 5.567 8.133 1.00 96.56 83 VAL A C 1
ATOM 620 O O . VAL A 1 83 ? -2.336 6.494 8.554 1.00 96.56 83 VAL A O 1
ATOM 623 N N . ARG A 1 84 ? -4.257 5.353 8.570 1.00 94.81 84 ARG A N 1
ATOM 624 C CA . ARG A 1 84 ? -4.870 6.141 9.643 1.00 94.81 84 ARG A CA 1
ATOM 625 C C . ARG A 1 84 ? -5.032 5.278 10.873 1.00 94.81 84 ARG A C 1
ATOM 627 O O . ARG A 1 84 ? -5.625 4.204 10.759 1.00 94.81 84 ARG A O 1
ATOM 634 N N . ALA A 1 85 ? -4.581 5.787 12.011 1.00 93.31 85 ALA A N 1
ATOM 635 C CA . ALA A 1 85 ? -4.930 5.197 13.287 1.00 93.31 85 ALA A CA 1
ATOM 636 C C . ALA A 1 85 ? -6.443 5.335 13.524 1.00 93.31 85 ALA A C 1
ATOM 638 O O . ALA A 1 85 ? -7.077 6.305 13.096 1.00 93.31 85 ALA A O 1
ATOM 639 N N . SER A 1 86 ? -7.020 4.336 14.177 1.00 91.12 86 SER A N 1
ATOM 640 C CA . SER A 1 86 ? -8.397 4.326 14.665 1.00 91.12 86 SER A CA 1
ATOM 641 C C . SER A 1 86 ? -8.399 4.157 16.183 1.00 91.12 86 SER A C 1
ATOM 643 O O . SER A 1 86 ? -7.521 3.501 16.746 1.00 91.12 86 SER A O 1
ATOM 645 N N . ASP A 1 87 ? -9.413 4.717 16.845 1.00 89.38 87 ASP A N 1
ATOM 646 C CA . ASP A 1 87 ? -9.516 4.749 18.314 1.00 89.38 87 ASP A CA 1
ATOM 647 C C . ASP A 1 87 ? -9.579 3.352 18.961 1.00 89.38 87 ASP A C 1
ATOM 649 O O . ASP A 1 87 ? -9.332 3.196 20.155 1.00 89.38 87 ASP A O 1
ATOM 653 N N . ASP A 1 88 ? -9.904 2.320 18.181 1.00 91.25 88 ASP A N 1
ATOM 654 C CA . ASP A 1 88 ? -10.014 0.929 18.622 1.00 91.25 88 ASP A CA 1
ATOM 655 C C . ASP A 1 88 ? -8.685 0.153 18.574 1.00 91.25 88 ASP A C 1
ATOM 657 O O . ASP A 1 88 ? -8.679 -1.074 18.689 1.00 91.25 88 ASP A O 1
ATOM 661 N N . GLY A 1 89 ? -7.557 0.851 18.411 1.00 91.81 89 GLY A N 1
ATOM 662 C CA . GLY A 1 89 ? -6.230 0.237 18.363 1.00 91.81 89 GLY A CA 1
ATOM 663 C C . GLY A 1 89 ? -5.956 -0.492 17.048 1.00 91.81 89 GLY A C 1
ATOM 664 O O . GLY A 1 89 ? -5.182 -1.453 17.022 1.00 91.81 89 GLY A O 1
ATOM 665 N N . THR A 1 90 ? -6.589 -0.050 15.959 1.00 95.56 90 THR A N 1
ATOM 666 C CA . THR A 1 90 ? -6.351 -0.568 14.610 1.00 95.56 90 THR A CA 1
ATOM 667 C C . THR A 1 90 ? -5.879 0.514 13.652 1.00 95.56 90 THR A C 1
ATOM 669 O O . THR A 1 90 ? -6.162 1.696 13.833 1.00 95.56 90 THR A O 1
ATOM 672 N N . ASP A 1 91 ? -5.161 0.096 12.615 1.00 95.69 91 ASP A N 1
ATOM 673 C CA . ASP A 1 91 ? -4.723 0.951 11.519 1.00 95.69 91 ASP A CA 1
ATOM 674 C C . ASP A 1 91 ? -5.533 0.638 10.259 1.00 95.69 91 ASP A C 1
ATOM 676 O O . ASP A 1 91 ? -5.830 -0.517 9.953 1.00 95.69 91 ASP A O 1
ATOM 680 N N . VAL A 1 92 ? -5.898 1.673 9.504 1.00 97.06 92 VAL A N 1
ATOM 681 C CA . VAL A 1 92 ? -6.756 1.550 8.322 1.00 97.06 92 VAL A CA 1
ATOM 682 C C . VAL A 1 92 ? -6.102 2.201 7.115 1.00 97.06 92 VAL A C 1
ATOM 684 O O . VAL A 1 92 ? -5.727 3.374 7.153 1.00 97.06 92 VAL A O 1
ATOM 687 N N . CYS A 1 93 ? -6.058 1.481 5.996 1.00 97.19 93 CYS A N 1
ATOM 688 C CA . CYS A 1 93 ? -5.684 2.045 4.702 1.00 97.19 93 CYS A CA 1
ATOM 689 C C . CYS A 1 93 ? -6.827 1.911 3.689 1.00 97.19 93 CYS A C 1
ATOM 691 O O . CYS A 1 93 ? -7.606 0.957 3.699 1.00 97.19 93 CYS A O 1
ATOM 693 N N . GLU A 1 94 ? -6.952 2.894 2.798 1.00 97.75 94 GLU A N 1
ATOM 694 C CA . GLU A 1 94 ? -7.908 2.834 1.692 1.00 97.75 94 GLU A CA 1
ATOM 695 C C . GLU A 1 94 ? -7.262 2.199 0.459 1.00 97.75 94 GLU A C 1
ATOM 697 O O . GLU A 1 94 ? -6.233 2.657 -0.045 1.00 97.75 94 GLU A O 1
ATOM 702 N N . LEU A 1 95 ? -7.925 1.185 -0.086 1.00 97.94 95 LEU A N 1
ATOM 703 C CA . LEU A 1 95 ? -7.450 0.356 -1.187 1.00 97.94 95 LEU A CA 1
ATOM 704 C C . LEU A 1 95 ? -7.835 0.958 -2.543 1.00 97.94 95 LEU A C 1
ATOM 706 O O . LEU A 1 95 ? -8.406 0.291 -3.400 1.00 97.94 95 LEU A O 1
ATOM 710 N N . GLY A 1 96 ? -7.546 2.244 -2.764 1.00 97.12 96 GLY A N 1
ATOM 711 C CA . GLY A 1 96 ? -7.559 2.774 -4.135 1.00 97.12 96 GLY A CA 1
ATOM 712 C C . GLY A 1 96 ? -6.561 1.996 -4.996 1.00 97.12 96 GLY A C 1
ATOM 713 O O . GLY A 1 96 ? -5.606 1.478 -4.441 1.00 97.12 96 GLY A O 1
ATOM 714 N N . ILE A 1 97 ? -6.719 1.933 -6.319 1.00 96.44 97 ILE A N 1
ATOM 715 C CA . ILE A 1 97 ? -5.775 1.251 -7.225 1.00 96.44 97 ILE A CA 1
ATOM 716 C C . ILE A 1 97 ? -5.093 2.247 -8.168 1.00 96.44 97 ILE A C 1
ATOM 718 O O . ILE A 1 97 ? -5.731 3.175 -8.682 1.00 96.44 97 ILE A O 1
ATOM 722 N N . ALA A 1 98 ? -3.787 2.080 -8.381 1.00 95.19 98 ALA A N 1
ATOM 723 C CA . ALA A 1 98 ? -3.044 2.862 -9.355 1.00 95.19 98 ALA A CA 1
ATOM 724 C C . ALA A 1 98 ? -3.490 2.478 -10.769 1.00 95.19 98 ALA A C 1
ATOM 726 O O . ALA A 1 98 ? -3.457 1.312 -11.163 1.00 95.1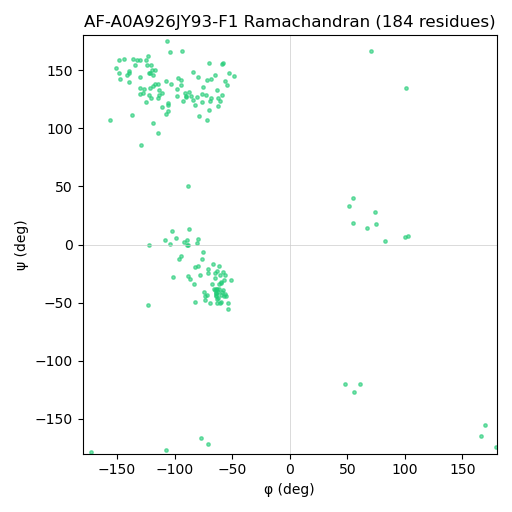9 98 ALA A O 1
ATOM 727 N N . LYS A 1 99 ? -3.895 3.476 -11.554 1.00 91.00 99 LYS A N 1
ATOM 728 C CA . LYS A 1 99 ? -4.131 3.329 -12.990 1.00 91.00 99 LYS A CA 1
ATOM 729 C C . LYS A 1 99 ? -3.103 4.152 -13.743 1.00 91.00 99 LYS A C 1
ATOM 731 O O . LYS A 1 99 ? -2.885 5.333 -13.460 1.00 91.00 99 LYS A O 1
ATOM 736 N N . TRP A 1 100 ? -2.514 3.514 -14.740 1.00 84.69 100 TRP A N 1
ATOM 737 C CA . TRP A 1 100 ? -1.431 4.059 -15.531 1.00 84.69 100 TRP A CA 1
ATOM 738 C C . TRP A 1 100 ? -1.881 4.159 -16.983 1.00 84.69 100 TRP A C 1
ATOM 740 O O . TRP A 1 100 ? -1.891 3.163 -17.701 1.00 84.69 100 TRP A O 1
ATOM 750 N N . ASP A 1 101 ? -2.183 5.356 -17.462 1.00 80.00 101 ASP A N 1
ATOM 751 C CA . ASP A 1 101 ? -2.505 5.580 -18.874 1.00 80.00 101 ASP A CA 1
ATOM 752 C C . ASP A 1 101 ? -1.350 6.301 -19.599 1.00 80.00 101 ASP A C 1
ATOM 754 O O . ASP A 1 101 ? -0.313 6.598 -19.002 1.00 80.00 101 ASP A O 1
ATOM 758 N N . HIS A 1 102 ? -1.463 6.480 -20.918 1.00 71.69 102 HIS A N 1
ATOM 759 C CA . HIS A 1 102 ? -0.445 7.178 -21.716 1.00 71.69 102 HIS A CA 1
ATOM 760 C C . HIS A 1 102 ? -0.547 8.709 -21.623 1.00 71.69 102 HIS A C 1
ATOM 762 O O . HIS A 1 102 ? 0.408 9.401 -21.962 1.00 71.69 102 HIS A O 1
ATOM 768 N N . LYS A 1 103 ? -1.695 9.243 -21.190 1.00 76.81 103 LYS A N 1
ATOM 769 C CA . LYS A 1 103 ? -1.980 10.685 -21.131 1.00 76.81 103 LYS A CA 1
ATOM 770 C C . LYS A 1 103 ? -1.495 11.311 -19.824 1.00 76.81 103 LYS A C 1
ATOM 772 O O . LYS A 1 103 ? -1.132 12.481 -19.806 1.00 76.81 103 LYS A O 1
ATOM 777 N N . ASN A 1 104 ? -1.469 10.537 -18.745 1.00 76.69 104 ASN A N 1
ATOM 778 C CA . ASN A 1 104 ? -0.924 10.905 -17.456 1.00 76.69 104 ASN A CA 1
ATOM 779 C C . ASN A 1 104 ? 0.292 10.019 -17.150 1.00 76.69 104 ASN A C 1
ATOM 781 O O . ASN A 1 104 ? 0.140 8.910 -16.621 1.00 76.69 104 ASN A O 1
ATOM 785 N N . PRO A 1 105 ? 1.513 10.504 -17.439 1.00 72.81 105 PRO A N 1
ATOM 786 C CA . PRO A 1 105 ? 2.713 9.720 -17.211 1.00 72.81 105 PRO A CA 1
ATOM 787 C C . PRO A 1 105 ? 2.921 9.392 -15.728 1.00 72.81 105 PRO A C 1
ATOM 789 O O . PRO A 1 105 ? 3.557 8.394 -15.431 1.00 72.81 105 PRO A O 1
ATOM 792 N N . PHE A 1 106 ? 2.353 10.151 -14.792 1.00 76.12 106 PHE A N 1
ATOM 793 C CA . PHE A 1 106 ? 2.573 9.954 -13.356 1.00 76.12 106 PHE A CA 1
ATOM 794 C C . PHE A 1 106 ? 1.599 8.972 -12.698 1.00 76.12 106 PHE A C 1
ATOM 796 O O . PHE A 1 106 ? 1.699 8.731 -11.499 1.00 76.12 106 PHE A O 1
ATOM 803 N N . GLY A 1 107 ? 0.662 8.411 -13.467 1.00 82.56 107 GLY A N 1
ATOM 804 C CA . GLY A 1 107 ? -0.396 7.568 -12.923 1.00 82.56 107 GLY A CA 1
ATOM 805 C C . GLY A 1 107 ? -1.414 8.361 -12.105 1.00 82.56 107 GLY A C 1
ATOM 806 O O . GLY A 1 107 ? -1.246 9.539 -11.782 1.00 82.56 107 GLY A O 1
ATOM 807 N N . SER A 1 108 ? -2.539 7.724 -11.808 1.00 89.25 108 SER A N 1
ATOM 808 C CA . SER A 1 108 ? -3.572 8.305 -10.955 1.00 89.25 108 SER A CA 1
ATOM 809 C C . SER A 1 108 ? -4.149 7.259 -10.024 1.00 89.25 108 SER A C 1
ATOM 811 O O . SER A 1 108 ? -4.273 6.089 -10.390 1.00 89.25 108 SER A O 1
ATOM 813 N N . MET A 1 109 ? -4.546 7.710 -8.839 1.00 93.88 109 MET A N 1
ATOM 814 C CA . MET A 1 109 ? -5.306 6.890 -7.916 1.00 93.88 109 MET A CA 1
ATOM 815 C C . MET A 1 109 ? -6.777 6.877 -8.294 1.00 93.88 109 MET A C 1
ATOM 817 O O . MET A 1 109 ? -7.398 7.931 -8.445 1.00 93.88 109 MET A O 1
ATOM 821 N N . ARG A 1 110 ? -7.344 5.679 -8.432 1.00 94.31 110 ARG A N 1
ATOM 822 C CA . ARG A 1 110 ? -8.777 5.478 -8.653 1.00 94.31 110 ARG A CA 1
ATOM 823 C C . ARG A 1 110 ? -9.376 4.699 -7.495 1.00 94.31 110 ARG A C 1
ATOM 825 O O . ARG A 1 110 ? -8.694 3.904 -6.856 1.00 94.31 110 ARG A O 1
ATOM 832 N N . GLN A 1 111 ? -10.653 4.944 -7.223 1.00 96.62 111 GLN A N 1
ATOM 833 C CA . GLN A 1 111 ? -11.423 4.073 -6.344 1.00 96.62 111 GLN A CA 1
ATOM 834 C C . GLN A 1 111 ? -11.431 2.674 -6.969 1.00 96.62 111 GLN A C 1
ATOM 836 O O . GLN A 1 111 ? -11.799 2.541 -8.135 1.00 96.62 111 GLN A O 1
ATOM 841 N N . ALA A 1 112 ? -10.966 1.673 -6.226 1.00 96.44 112 ALA A N 1
ATOM 842 C CA . ALA A 1 112 ? -10.954 0.299 -6.700 1.00 96.44 112 ALA A CA 1
ATOM 843 C C . ALA A 1 112 ? -12.309 -0.368 -6.457 1.00 96.44 112 ALA A C 1
ATOM 845 O O . ALA 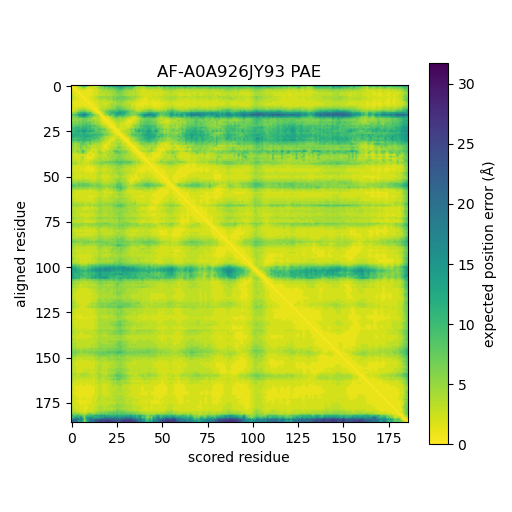A 1 112 ? -12.994 -0.074 -5.473 1.00 96.44 112 ALA A O 1
ATOM 846 N N . THR A 1 113 ? -12.658 -1.289 -7.345 1.00 97.06 113 THR A N 1
ATOM 847 C CA . THR A 1 113 ? -13.650 -2.334 -7.090 1.00 97.06 113 THR A CA 1
ATOM 848 C C . THR A 1 113 ? -12.958 -3.603 -6.590 1.00 97.06 113 THR A C 1
ATOM 850 O O . THR A 1 113 ? -11.742 -3.736 -6.719 1.00 97.06 113 THR A O 1
ATOM 853 N N . VAL A 1 114 ? -13.720 -4.562 -6.053 1.00 97.25 114 VAL A N 1
ATOM 854 C CA . VAL A 1 114 ? -13.170 -5.875 -5.662 1.00 97.25 114 VAL A CA 1
ATOM 855 C C . VAL A 1 114 ? -12.510 -6.550 -6.869 1.00 97.25 114 VAL A C 1
ATOM 857 O O . VAL A 1 114 ? -11.367 -6.977 -6.784 1.00 97.25 114 VAL A O 1
ATOM 860 N N . ALA A 1 115 ? -13.172 -6.509 -8.029 1.00 97.00 115 ALA A N 1
ATOM 861 C CA . ALA A 1 115 ? -12.644 -7.065 -9.272 1.00 97.00 115 ALA A CA 1
ATOM 862 C C . ALA A 1 115 ? -11.331 -6.403 -9.729 1.00 97.00 115 ALA A C 1
ATOM 864 O O . ALA A 1 115 ? -10.478 -7.082 -10.290 1.00 97.00 115 ALA A O 1
ATOM 865 N N . ASP A 1 116 ? -11.140 -5.097 -9.492 1.00 96.25 116 ASP A N 1
ATOM 866 C CA . ASP A 1 116 ? -9.862 -4.438 -9.794 1.00 96.25 116 ASP A CA 1
ATOM 867 C C . ASP A 1 116 ? -8.716 -5.000 -8.943 1.00 96.25 116 ASP A C 1
ATOM 869 O O . ASP A 1 116 ? -7.609 -5.172 -9.454 1.00 96.25 116 ASP A O 1
ATOM 873 N N . LEU A 1 117 ? -8.967 -5.245 -7.652 1.00 96.44 117 LEU A N 1
ATOM 874 C CA . LEU A 1 117 ? -7.962 -5.776 -6.731 1.00 96.44 117 LEU A CA 1
ATOM 875 C C . LEU A 1 117 ? -7.671 -7.248 -7.026 1.00 96.44 117 LEU A C 1
ATOM 877 O O . LEU A 1 117 ? -6.506 -7.635 -7.093 1.00 96.44 117 LEU A O 1
ATOM 881 N N . ASP A 1 118 ? -8.713 -8.037 -7.279 1.00 97.12 118 ASP A N 1
ATOM 882 C CA . ASP A 1 118 ? -8.566 -9.454 -7.597 1.00 97.12 118 ASP A CA 1
ATOM 883 C C . ASP A 1 118 ? -7.804 -9.654 -8.914 1.00 97.12 118 ASP A C 1
ATOM 885 O O . ASP A 1 118 ? -6.883 -10.465 -9.000 1.00 97.12 118 ASP A O 1
ATOM 889 N N . ALA A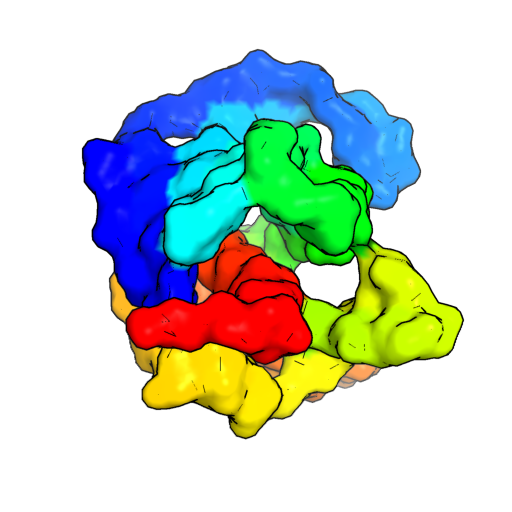 1 119 ? -8.097 -8.836 -9.931 1.00 93.56 119 ALA A N 1
ATOM 890 C CA . ALA A 1 119 ? -7.363 -8.852 -11.194 1.00 93.56 119 ALA A CA 1
ATOM 891 C C . ALA A 1 119 ? -5.891 -8.434 -11.040 1.00 93.56 119 ALA A C 1
ATOM 893 O O 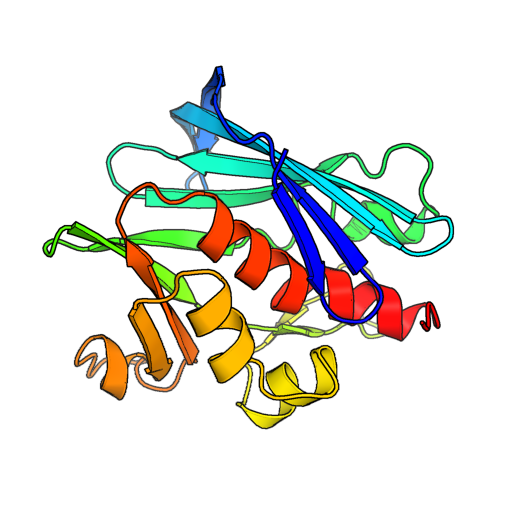. ALA A 1 119 ? -5.043 -8.870 -11.820 1.00 93.56 119 ALA A O 1
ATOM 894 N N . ALA A 1 120 ? -5.558 -7.590 -10.055 1.00 92.00 120 ALA A N 1
ATOM 895 C CA . ALA A 1 120 ? -4.164 -7.258 -9.774 1.00 92.00 120 ALA A CA 1
ATOM 896 C C . ALA A 1 120 ? -3.398 -8.492 -9.271 1.00 92.00 120 ALA A C 1
ATOM 898 O O . ALA A 1 120 ? -2.257 -8.704 -9.679 1.00 92.00 120 ALA A O 1
ATOM 899 N N . LEU A 1 121 ? -4.030 -9.336 -8.455 1.00 92.50 121 LEU A N 1
ATOM 900 C CA . LEU A 1 121 ? -3.405 -10.520 -7.863 1.00 92.50 121 LEU A CA 1
ATOM 901 C C . LEU A 1 121 ? -3.614 -11.826 -8.632 1.00 92.50 121 LEU A C 1
ATOM 903 O O . LEU A 1 121 ? -2.938 -12.794 -8.317 1.00 92.50 121 LEU A O 1
ATOM 907 N N . ASP A 1 122 ? -4.493 -11.847 -9.634 1.00 93.06 122 ASP A N 1
ATOM 908 C CA . ASP A 1 122 ? -4.983 -13.089 -10.257 1.00 93.06 122 ASP A CA 1
ATOM 909 C C . ASP A 1 122 ? -5.581 -14.065 -9.225 1.00 93.06 122 ASP A C 1
ATOM 911 O O . ASP A 1 122 ? -5.358 -15.273 -9.235 1.00 93.06 122 ASP A O 1
ATOM 915 N N . GLY A 1 123 ? -6.313 -13.507 -8.260 1.00 95.25 123 GLY A N 1
ATOM 916 C CA . GLY A 1 123 ? -6.814 -14.237 -7.102 1.00 95.25 123 GLY A CA 1
ATOM 917 C C . GLY A 1 123 ? -7.597 -13.329 -6.166 1.00 95.25 123 GLY A C 1
ATOM 918 O O . GLY A 1 123 ? -7.840 -12.173 -6.483 1.00 95.25 123 GLY A O 1
ATOM 919 N N . SER A 1 124 ? -8.006 -13.837 -5.003 1.00 97.00 124 SER A N 1
ATOM 920 C CA . SER A 1 124 ? -8.758 -13.022 -4.042 1.00 97.00 124 SER A CA 1
ATOM 921 C C . SER A 1 124 ? -7.831 -12.099 -3.252 1.00 97.00 124 SER A C 1
ATOM 923 O O . SER A 1 124 ? -7.088 -12.549 -2.378 1.00 97.00 124 SER A O 1
ATOM 925 N N . ALA A 1 125 ? -7.919 -10.791 -3.501 1.00 96.94 125 ALA A N 1
ATOM 926 C CA . ALA A 1 125 ? -7.132 -9.801 -2.772 1.00 96.94 125 ALA A CA 1
ATOM 927 C C . ALA A 1 125 ? -7.534 -9.695 -1.300 1.00 96.94 125 ALA A C 1
ATOM 929 O O . ALA A 1 125 ? -6.687 -9.473 -0.441 1.00 96.94 125 ALA A O 1
ATOM 930 N N . SER A 1 126 ? -8.822 -9.880 -1.008 1.00 96.94 126 SER A N 1
ATOM 931 C CA . SER A 1 126 ? -9.339 -9.908 0.361 1.00 96.94 126 SER A CA 1
ATOM 932 C C . SER A 1 126 ? -8.747 -11.072 1.159 1.00 96.94 126 SER A C 1
ATOM 934 O O . SER A 1 126 ? -8.183 -10.841 2.226 1.00 96.94 126 SER A O 1
ATOM 936 N N . ALA A 1 127 ? -8.792 -12.295 0.616 1.00 96.75 127 ALA A N 1
ATOM 937 C CA . ALA A 1 127 ? -8.217 -13.463 1.284 1.00 96.75 127 ALA A CA 1
ATOM 938 C C . ALA A 1 127 ? -6.710 -13.287 1.521 1.00 96.75 127 ALA A C 1
ATOM 940 O O . ALA A 1 127 ? -6.228 -13.516 2.626 1.00 96.75 127 ALA A O 1
ATOM 941 N N . PHE A 1 128 ? -5.993 -12.782 0.515 1.00 97.19 128 PHE A N 1
ATOM 942 C CA . PHE A 1 128 ? -4.561 -12.527 0.619 1.00 97.19 128 PHE A CA 1
ATOM 943 C C . PHE A 1 128 ? -4.219 -11.479 1.690 1.00 97.19 128 PHE A C 1
ATOM 945 O O . PHE A 1 128 ? -3.263 -11.634 2.445 1.00 97.19 128 PHE A O 1
ATOM 952 N N . LEU A 1 129 ? -5.007 -10.404 1.787 1.00 97.50 129 LEU A N 1
ATOM 953 C CA . LEU A 1 129 ? -4.827 -9.386 2.824 1.00 97.50 129 LEU A CA 1
ATOM 954 C C . LEU A 1 129 ? -5.073 -9.953 4.227 1.00 97.50 129 LEU A C 1
ATOM 956 O O . LEU A 1 129 ? -4.333 -9.609 5.143 1.00 97.50 129 LEU A O 1
ATOM 960 N N . VAL A 1 130 ? -6.067 -10.830 4.394 1.00 96.94 130 VAL A N 1
ATOM 961 C CA . VAL A 1 130 ? -6.325 -11.521 5.669 1.00 96.94 130 VAL A CA 1
ATOM 962 C C . VAL A 1 130 ? -5.158 -12.437 6.042 1.00 96.94 130 VAL A C 1
ATOM 964 O O . VAL A 1 130 ? -4.690 -12.396 7.177 1.00 96.94 130 VAL A O 1
ATOM 967 N N . GLU A 1 131 ? -4.622 -13.202 5.089 1.00 94.56 131 GLU A N 1
ATOM 968 C CA . GLU A 1 131 ? -3.409 -14.010 5.298 1.00 94.56 131 GLU A CA 1
ATOM 969 C C . GLU A 1 131 ? -2.195 -13.149 5.680 1.00 94.56 131 GLU A C 1
ATOM 971 O O . GLU A 1 131 ? -1.364 -13.566 6.487 1.00 94.56 131 GLU A O 1
ATOM 976 N N . ALA A 1 132 ? -2.123 -11.926 5.152 1.00 93.06 132 ALA A N 1
ATOM 977 C CA . ALA A 1 132 ? -1.105 -10.935 5.486 1.00 93.06 132 ALA A CA 1
ATOM 978 C C . ALA A 1 132 ? -1.363 -10.173 6.803 1.00 93.06 132 ALA A C 1
ATOM 980 O O . ALA A 1 132 ? -0.606 -9.257 7.116 1.00 93.06 132 ALA A O 1
ATOM 981 N N . GLY A 1 133 ? -2.400 -10.530 7.571 1.00 95.12 133 GLY A N 1
ATOM 982 C CA . GLY A 1 133 ? -2.678 -9.959 8.894 1.00 95.12 133 GLY A CA 1
ATOM 983 C C . GLY A 1 133 ? -3.805 -8.925 8.945 1.00 95.12 133 GLY A C 1
ATOM 984 O O . GLY A 1 133 ? -4.019 -8.319 9.997 1.00 95.12 133 GLY A O 1
ATOM 985 N N . ALA A 1 134 ? -4.550 -8.711 7.855 1.00 97.44 134 ALA A N 1
ATOM 986 C CA . ALA A 1 134 ? -5.755 -7.887 7.911 1.00 97.44 134 ALA A CA 1
ATOM 987 C C . ALA A 1 134 ? -6.802 -8.529 8.830 1.00 97.44 134 ALA A C 1
ATOM 989 O O . ALA A 1 134 ? -7.119 -9.712 8.713 1.00 97.44 134 ALA A O 1
ATOM 990 N N . LEU A 1 135 ? -7.371 -7.716 9.715 1.00 97.75 135 LEU A N 1
ATOM 991 C CA . LEU A 1 135 ? -8.497 -8.090 10.565 1.00 97.75 135 LEU A CA 1
ATOM 992 C C . LEU A 1 135 ? -9.792 -8.132 9.754 1.00 97.75 135 LEU A C 1
ATOM 994 O O . LEU A 1 135 ? -10.593 -9.038 9.931 1.00 97.75 135 LEU A O 1
ATOM 998 N N . ASP A 1 136 ? -9.960 -7.156 8.857 1.00 96.69 136 ASP A N 1
ATOM 999 C CA . ASP A 1 136 ? -11.123 -7.015 7.988 1.00 96.69 136 ASP A CA 1
ATOM 1000 C C . ASP A 1 136 ? -10.746 -6.323 6.674 1.00 96.69 136 ASP A C 1
ATOM 1002 O O . ASP A 1 136 ? -9.859 -5.462 6.615 1.00 96.69 136 ASP A O 1
ATOM 1006 N N . THR A 1 137 ? -11.494 -6.644 5.620 1.00 97.88 137 THR A N 1
ATOM 1007 C CA . THR A 1 137 ? -11.427 -5.964 4.323 1.00 97.88 137 THR A CA 1
ATOM 1008 C C . THR A 1 137 ? -12.829 -5.784 3.762 1.00 97.88 137 THR A C 1
ATOM 1010 O O . THR A 1 137 ? -13.641 -6.704 3.835 1.00 97.88 137 THR A O 1
ATOM 1013 N N . GLY A 1 138 ? -13.109 -4.639 3.154 1.00 97.88 138 GLY A N 1
ATOM 1014 C CA . GLY A 1 138 ? -14.428 -4.350 2.599 1.00 97.88 138 GLY A CA 1
ATOM 1015 C C . GLY A 1 138 ? -14.574 -2.876 2.275 1.00 97.88 138 GLY A C 1
ATOM 1016 O O . GLY A 1 138 ? -13.588 -2.143 2.212 1.00 97.88 138 GLY A O 1
ATOM 1017 N N . THR A 1 139 ? -15.798 -2.413 2.063 1.00 98.38 139 THR A N 1
ATOM 1018 C CA . THR A 1 139 ? -16.059 -0.975 1.989 1.00 98.38 139 THR A CA 1
ATOM 1019 C C . THR A 1 139 ? -15.897 -0.325 3.364 1.00 98.38 139 THR A C 1
ATOM 1021 O O . THR A 1 139 ? -16.081 -0.959 4.403 1.00 98.38 139 THR A O 1
ATOM 1024 N N . ARG A 1 140 ? -15.613 0.979 3.400 1.00 97.88 140 ARG A N 1
ATOM 1025 C CA . ARG A 1 140 ? -15.573 1.746 4.656 1.00 97.88 140 ARG A CA 1
ATOM 1026 C C . ARG A 1 140 ? -16.890 1.682 5.437 1.00 97.88 140 ARG A C 1
ATOM 1028 O O . ARG A 1 140 ? -16.860 1.747 6.662 1.00 97.88 140 ARG A O 1
ATOM 1035 N N . ALA A 1 141 ? -18.027 1.558 4.753 1.00 97.81 141 ALA A N 1
ATOM 1036 C CA . ALA A 1 141 ? -19.324 1.357 5.393 1.00 97.81 14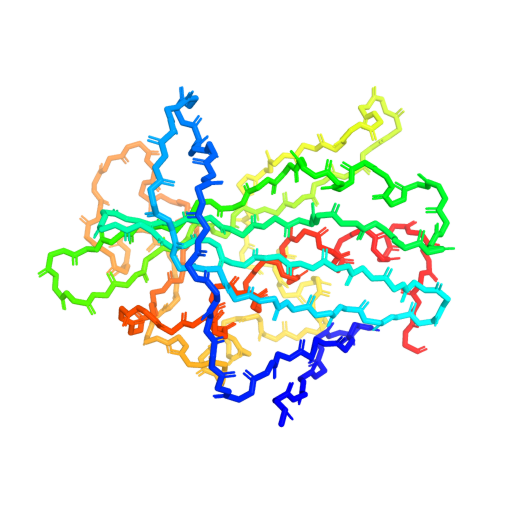1 ALA A CA 1
ATOM 1037 C C . ALA A 1 141 ? -19.367 0.043 6.185 1.00 97.81 141 ALA A C 1
ATOM 1039 O O . ALA A 1 141 ? -19.826 0.030 7.322 1.00 97.81 141 ALA A O 1
ATOM 1040 N N . GLU A 1 142 ? -18.877 -1.043 5.587 1.00 97.50 142 GLU A N 1
ATOM 1041 C CA . GLU A 1 142 ? -18.887 -2.383 6.183 1.00 97.50 142 GLU A CA 1
ATOM 1042 C C . GLU A 1 142 ? -17.848 -2.511 7.299 1.00 97.50 142 GLU A C 1
ATOM 1044 O O . GLU A 1 142 ? -18.163 -3.024 8.367 1.00 97.50 142 GLU A O 1
ATOM 1049 N N . VAL A 1 143 ? -16.632 -2.006 7.072 1.00 96.44 143 VAL A N 1
ATOM 1050 C CA . VAL A 1 143 ? -15.497 -2.193 7.993 1.00 96.44 143 VAL A CA 1
ATOM 1051 C C . VAL A 1 143 ? -15.505 -1.185 9.146 1.00 96.44 143 VAL A C 1
ATOM 1053 O O . VAL A 1 143 ? -15.088 -1.515 10.251 1.00 96.44 143 VAL A O 1
ATOM 1056 N N . LEU A 1 144 ? -15.957 0.052 8.906 1.00 95.25 144 LEU A N 1
ATOM 1057 C CA . LEU A 1 144 ? -15.840 1.165 9.864 1.00 95.25 144 LEU A CA 1
ATOM 1058 C C . LEU A 1 144 ? -17.189 1.794 10.236 1.00 95.25 144 LEU A C 1
ATOM 1060 O O . LEU A 1 144 ? -17.222 2.779 10.971 1.00 95.25 144 LEU A O 1
ATOM 1064 N N . GLY A 1 145 ? -18.301 1.312 9.673 1.00 95.69 145 GLY A N 1
ATOM 1065 C CA . GLY A 1 145 ? -19.612 1.943 9.847 1.00 95.69 145 GLY A CA 1
ATOM 1066 C C . GLY A 1 145 ? -19.741 3.324 9.188 1.00 95.69 145 GLY A C 1
ATOM 1067 O O . GLY A 1 145 ? -20.684 4.057 9.491 1.00 95.69 145 GLY A O 1
ATOM 1068 N N . ASP A 1 146 ? -18.818 3.704 8.294 1.00 96.00 146 ASP A N 1
ATOM 1069 C CA . ASP A 1 146 ? -18.763 5.039 7.687 1.00 96.00 146 ASP A CA 1
ATOM 1070 C C . ASP A 1 146 ? -20.033 5.336 6.866 1.00 96.00 146 ASP A C 1
ATOM 1072 O O . ASP A 1 146 ? -20.392 4.592 5.955 1.00 96.00 146 ASP A O 1
ATOM 1076 N N . GLN A 1 147 ? -20.702 6.455 7.153 1.00 96.38 147 GLN A N 1
ATOM 1077 C CA . GLN A 1 147 ? -21.890 6.926 6.420 1.00 96.38 147 GLN A CA 1
ATOM 1078 C C . GLN A 1 147 ? -21.584 8.100 5.475 1.00 96.38 147 GLN A C 1
ATOM 1080 O O . GLN A 1 147 ? -22.467 8.628 4.796 1.00 96.38 147 GLN A O 1
ATOM 1085 N N . GLY A 1 148 ? -20.326 8.533 5.418 1.00 95.75 148 GLY A N 1
ATOM 1086 C CA . GLY A 1 148 ? -19.891 9.706 4.684 1.00 95.75 148 GLY A CA 1
ATOM 1087 C C . GLY A 1 148 ? -19.780 9.506 3.171 1.00 95.75 148 GLY A C 1
ATOM 1088 O O . GLY A 1 148 ? -20.225 8.527 2.560 1.00 95.75 148 GLY A O 1
ATOM 1089 N N . ARG A 1 149 ? -19.125 10.477 2.525 1.00 96.38 149 ARG A N 1
ATOM 1090 C CA . ARG A 1 149 ? -18.887 10.478 1.068 1.00 96.38 149 ARG A CA 1
ATOM 1091 C C . ARG A 1 149 ? -17.986 9.330 0.610 1.00 96.38 149 ARG A C 1
ATOM 1093 O O . ARG A 1 149 ? -18.059 8.938 -0.549 1.00 96.38 149 ARG A O 1
ATOM 1100 N N . ARG A 1 150 ? -17.142 8.810 1.506 1.00 95.25 150 ARG A N 1
ATOM 1101 C CA . ARG A 1 150 ? -16.160 7.757 1.215 1.00 95.25 150 ARG A CA 1
ATOM 1102 C C . ARG A 1 150 ? -16.623 6.363 1.632 1.00 95.25 150 ARG A C 1
ATOM 1104 O O . ARG A 1 150 ? -15.868 5.420 1.460 1.00 95.25 150 ARG A O 1
ATOM 1111 N N . ARG A 1 151 ? -17.865 6.205 2.094 1.00 97.50 151 ARG A N 1
ATOM 1112 C CA . ARG A 1 151 ? -18.413 4.926 2.574 1.00 97.50 151 ARG A CA 1
ATOM 1113 C C . ARG A 1 151 ? -18.236 3.740 1.610 1.00 97.50 151 ARG A C 1
ATOM 1115 O O . ARG A 1 151 ? -18.043 2.625 2.062 1.00 97.50 151 ARG A O 1
ATOM 1122 N N . ASN A 1 152 ? -18.218 3.988 0.295 1.00 97.69 152 ASN A N 1
ATOM 1123 C CA . ASN A 1 152 ? -18.053 2.958 -0.744 1.00 97.69 152 ASN A CA 1
ATOM 1124 C C . ASN A 1 152 ? -16.590 2.713 -1.166 1.00 97.69 152 ASN A C 1
ATOM 1126 O O . ASN A 1 152 ? -16.339 1.978 -2.120 1.00 97.69 152 ASN A O 1
ATOM 1130 N N . TYR A 1 153 ? -15.616 3.383 -0.551 1.00 98.19 153 TYR A N 1
ATOM 1131 C CA . TYR A 1 153 ? -14.206 3.123 -0.832 1.00 98.19 153 TYR A CA 1
ATOM 1132 C C . TYR A 1 153 ? -13.820 1.821 -0.148 1.00 98.19 153 TYR A C 1
ATOM 1134 O O . TYR A 1 153 ? -14.173 1.622 1.012 1.00 98.19 153 TYR A O 1
ATOM 1142 N N . LEU A 1 154 ? -13.093 0.958 -0.854 1.00 98.56 154 LEU A N 1
ATOM 1143 C CA . LEU A 1 154 ? -12.517 -0.228 -0.239 1.00 98.56 154 LEU A CA 1
ATOM 1144 C C . LEU A 1 154 ? -11.419 0.171 0.750 1.00 98.56 154 LEU A C 1
ATOM 1146 O O . LEU A 1 154 ? -10.658 1.111 0.502 1.00 98.56 154 LEU A O 1
ATOM 1150 N N . CYS A 1 155 ? -11.337 -0.545 1.860 1.00 98.44 155 CYS A N 1
ATOM 1151 C CA . CYS A 1 155 ? -10.310 -0.408 2.877 1.00 98.44 155 CYS A CA 1
ATOM 1152 C C . CYS A 1 155 ? -9.937 -1.768 3.469 1.00 98.44 155 CYS A C 1
ATOM 1154 O O . CYS A 1 155 ? -10.710 -2.726 3.402 1.00 98.44 155 CYS A O 1
ATOM 1156 N N . ALA A 1 156 ? -8.754 -1.812 4.066 1.00 98.31 156 ALA A N 1
ATOM 1157 C CA . ALA A 1 156 ? -8.310 -2.896 4.927 1.00 98.31 156 ALA A CA 1
ATOM 1158 C C . ALA A 1 156 ? -7.950 -2.330 6.299 1.00 98.31 156 ALA A C 1
ATOM 1160 O O . ALA A 1 156 ? -7.496 -1.184 6.406 1.00 98.31 156 ALA A O 1
ATOM 1161 N N . ARG A 1 157 ? -8.183 -3.138 7.329 1.00 97.81 157 ARG A N 1
ATOM 1162 C CA . ARG A 1 157 ? -7.936 -2.808 8.728 1.00 97.81 157 ARG A CA 1
ATOM 1163 C C . ARG A 1 157 ? -6.958 -3.814 9.321 1.00 97.81 157 ARG A C 1
ATOM 1165 O O . ARG A 1 157 ? -7.123 -5.012 9.121 1.00 97.81 157 ARG A O 1
ATOM 1172 N N . PHE A 1 158 ? -5.967 -3.327 10.052 1.00 96.81 158 PHE A N 1
ATOM 1173 C CA . PHE A 1 158 ? -4.845 -4.100 10.584 1.00 96.81 158 PHE A CA 1
ATOM 1174 C C . PHE A 1 158 ? -4.662 -3.819 12.078 1.00 96.81 158 PHE A C 1
ATOM 1176 O O . PHE A 1 158 ? -5.110 -2.771 12.554 1.00 96.81 158 PHE A O 1
ATOM 1183 N N . PRO A 1 159 ? -3.995 -4.704 12.836 1.00 95.38 159 PRO A N 1
ATOM 1184 C CA . PRO A 1 159 ? -3.528 -4.360 14.175 1.00 95.38 159 PRO A CA 1
ATOM 1185 C C . PRO A 1 159 ? -2.665 -3.093 14.133 1.00 95.38 159 PRO A C 1
ATOM 1187 O O . PRO A 1 159 ? -1.832 -2.947 13.237 1.00 95.38 159 PRO A O 1
ATOM 1190 N N . ALA A 1 160 ? -2.850 -2.178 15.089 1.00 92.06 160 ALA A N 1
ATOM 1191 C CA . ALA A 1 160 ? -2.065 -0.949 15.106 1.00 92.06 160 ALA A CA 1
ATOM 1192 C C . ALA A 1 160 ? -0.563 -1.247 15.194 1.00 92.06 160 ALA A C 1
ATOM 1194 O O . ALA A 1 160 ? -0.102 -1.963 16.087 1.00 92.06 160 ALA A O 1
ATOM 1195 N N . GLY A 1 161 ? 0.208 -0.645 14.294 1.00 87.88 161 GLY A N 1
ATOM 1196 C CA . GLY A 1 161 ? 1.655 -0.799 14.246 1.00 87.88 161 GLY A CA 1
ATOM 1197 C C . GLY A 1 161 ? 2.178 -2.026 13.540 1.00 87.88 161 GLY A C 1
ATOM 1198 O O . GLY A 1 161 ? 3.395 -2.192 13.521 1.00 87.88 161 GLY A O 1
ATOM 1199 N N . ASP A 1 162 ? 1.313 -2.851 12.956 1.00 90.12 162 ASP A N 1
ATOM 1200 C CA . ASP A 1 162 ? 1.766 -3.879 12.032 1.00 90.12 162 ASP A CA 1
ATOM 1201 C C . ASP A 1 162 ? 2.260 -3.224 10.727 1.00 90.12 162 ASP A C 1
ATOM 1203 O O . ASP A 1 162 ? 1.465 -2.601 10.018 1.00 90.12 162 ASP A O 1
ATOM 1207 N N . PRO A 1 163 ? 3.555 -3.337 10.376 1.00 91.56 163 PRO A N 1
ATOM 1208 C CA . PRO A 1 163 ? 4.057 -2.790 9.124 1.00 91.56 163 PRO A CA 1
ATOM 1209 C C . PRO A 1 163 ? 3.711 -3.667 7.916 1.00 91.56 163 PRO A C 1
ATOM 1211 O O . PRO A 1 163 ? 3.655 -3.160 6.792 1.00 91.56 163 PRO A O 1
ATOM 1214 N N . LEU A 1 164 ? 3.511 -4.977 8.112 1.00 93.19 164 LEU A N 1
ATOM 1215 C CA . LEU A 1 164 ? 3.405 -5.923 7.006 1.00 93.19 164 LEU A CA 1
ATOM 1216 C C . LEU A 1 164 ? 2.109 -5.707 6.227 1.00 93.19 164 LEU A C 1
ATOM 1218 O O . LEU A 1 164 ? 2.159 -5.541 5.007 1.00 93.19 164 LEU A O 1
ATOM 1222 N N . GLY A 1 165 ? 0.971 -5.641 6.917 1.00 94.06 165 GLY A N 1
ATOM 1223 C CA . GLY A 1 165 ? -0.334 -5.438 6.299 1.00 94.06 165 GLY A CA 1
ATOM 1224 C C . GLY A 1 165 ? -0.413 -4.209 5.375 1.00 94.06 165 GLY A C 1
ATOM 1225 O O . GLY A 1 165 ? -0.722 -4.354 4.184 1.00 94.06 165 GLY A O 1
ATOM 1226 N N . PRO A 1 166 ? -0.080 -2.996 5.858 1.00 95.81 166 PRO A N 1
ATOM 1227 C CA . PRO A 1 166 ? -0.026 -1.796 5.028 1.00 95.81 166 PRO A CA 1
ATOM 1228 C C . PRO A 1 166 ? 0.953 -1.895 3.852 1.00 95.81 166 PRO A C 1
ATOM 1230 O O . PRO A 1 166 ? 0.608 -1.479 2.744 1.00 95.81 166 PRO A O 1
ATOM 1233 N N . LEU A 1 167 ? 2.144 -2.476 4.039 1.00 96.94 167 LEU A N 1
ATOM 1234 C CA . LEU A 1 167 ? 3.093 -2.670 2.937 1.00 96.94 167 LEU A CA 1
ATOM 1235 C C . LEU A 1 167 ? 2.524 -3.616 1.873 1.00 96.94 167 LEU A C 1
ATOM 1237 O O . LEU A 1 167 ? 2.582 -3.300 0.686 1.00 96.94 167 LEU A O 1
ATOM 1241 N N . VAL A 1 168 ? 1.901 -4.724 2.271 1.00 97.31 168 VAL A N 1
ATOM 1242 C CA . VAL A 1 168 ? 1.235 -5.653 1.346 1.00 97.31 168 VAL A CA 1
ATOM 1243 C C . VAL A 1 168 ? 0.130 -4.947 0.562 1.00 97.31 168 VAL A C 1
ATOM 1245 O O . VAL A 1 168 ? 0.116 -4.999 -0.671 1.00 97.31 168 VAL A O 1
ATOM 1248 N N . ALA A 1 169 ? -0.748 -4.211 1.248 1.00 97.94 169 ALA A N 1
ATOM 1249 C CA . ALA A 1 169 ? -1.790 -3.418 0.603 1.00 97.94 169 ALA A CA 1
ATOM 1250 C C . ALA A 1 169 ? -1.206 -2.392 -0.385 1.00 97.94 169 ALA A C 1
ATOM 1252 O O . ALA A 1 169 ? -1.739 -2.215 -1.486 1.00 97.94 169 ALA A O 1
ATOM 1253 N N . PHE A 1 170 ? -0.083 -1.752 -0.051 1.00 97.94 170 PHE A N 1
ATOM 1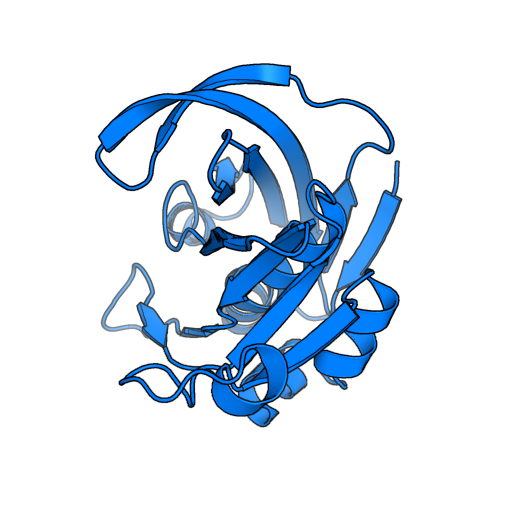254 C CA . PHE A 1 170 ? 0.611 -0.832 -0.949 1.00 97.94 170 PHE A CA 1
ATOM 1255 C C . PHE A 1 170 ? 1.130 -1.536 -2.211 1.00 97.94 170 PHE A C 1
ATOM 1257 O O . PHE A 1 170 ? 0.895 -1.057 -3.325 1.00 97.94 170 PHE A O 1
ATOM 1264 N N . VAL A 1 171 ? 1.781 -2.695 -2.068 1.00 97.75 171 VAL A N 1
ATOM 1265 C CA . VAL A 1 171 ? 2.309 -3.470 -3.204 1.00 97.75 171 VAL A CA 1
ATOM 1266 C C . VAL A 1 171 ? 1.185 -3.887 -4.152 1.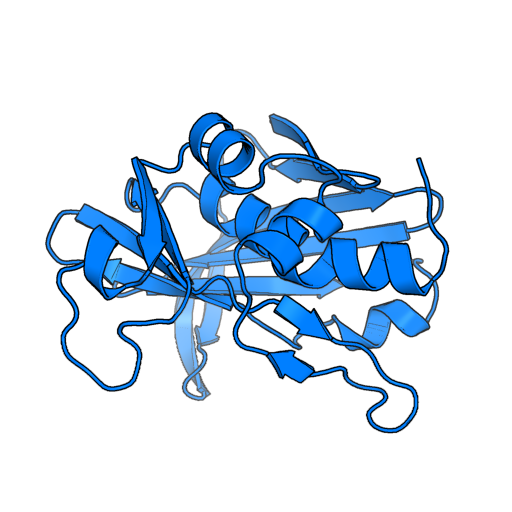00 97.75 171 VAL A C 1
ATOM 1268 O O . VAL A 1 171 ? 1.269 -3.597 -5.350 1.00 97.75 171 VAL A O 1
ATOM 1271 N N . ILE A 1 172 ? 0.108 -4.476 -3.619 1.00 97.38 172 ILE A N 1
ATOM 1272 C CA . ILE A 1 172 ? -1.072 -4.914 -4.388 1.00 97.38 172 ILE A CA 1
ATOM 1273 C C . ILE A 1 172 ? -1.650 -3.761 -5.199 1.00 97.38 172 ILE A C 1
ATOM 1275 O O . ILE A 1 172 ? -2.016 -3.907 -6.362 1.00 97.38 172 ILE A O 1
ATOM 1279 N N . THR A 1 173 ? -1.757 -2.593 -4.574 1.00 97.38 173 THR A N 1
ATOM 1280 C CA . THR A 1 173 ? -2.561 -1.508 -5.122 1.00 97.38 173 THR A CA 1
ATOM 1281 C C . THR A 1 173 ? -1.756 -0.484 -5.926 1.00 97.38 173 THR A C 1
ATOM 1283 O O . THR A 1 173 ? -2.357 0.350 -6.612 1.00 97.38 173 THR A O 1
ATOM 1286 N N . ARG A 1 174 ? -0.417 -0.494 -5.859 1.00 95.88 174 ARG A N 1
ATOM 1287 C CA . ARG A 1 174 ? 0.462 0.471 -6.555 1.00 95.88 174 ARG A CA 1
ATOM 1288 C C . ARG A 1 174 ? 1.472 -0.193 -7.473 1.00 95.88 174 ARG A C 1
ATOM 1290 O O . ARG A 1 174 ? 1.553 0.177 -8.645 1.00 95.88 174 ARG A O 1
ATOM 1297 N N . ILE A 1 175 ? 2.220 -1.158 -6.945 1.00 95.62 175 ILE A N 1
ATOM 1298 C CA . ILE A 1 175 ? 3.371 -1.741 -7.637 1.00 95.62 175 ILE A CA 1
ATOM 1299 C C . ILE A 1 175 ? 2.915 -2.803 -8.624 1.00 95.62 175 ILE A C 1
ATOM 1301 O O . ILE A 1 175 ? 3.266 -2.720 -9.797 1.00 95.62 175 ILE A O 1
ATOM 1305 N N . VAL A 1 176 ? 2.068 -3.743 -8.200 1.00 95.50 176 VAL A N 1
ATOM 1306 C CA . VAL A 1 176 ? 1.563 -4.807 -9.081 1.00 95.50 176 VAL A CA 1
ATOM 1307 C C . VAL A 1 176 ? 0.862 -4.249 -10.335 1.00 95.50 176 VAL A C 1
ATOM 1309 O O . VAL A 1 176 ? 1.174 -4.707 -11.436 1.00 95.50 176 VAL A O 1
ATOM 1312 N N . PRO A 1 177 ? 0.012 -3.201 -10.254 1.00 93.62 177 PRO A N 1
ATOM 1313 C CA . PRO A 1 177 ? -0.543 -2.556 -11.444 1.00 93.62 177 PRO A CA 1
ATOM 1314 C C . PRO A 1 177 ? 0.511 -1.963 -12.389 1.00 93.62 177 PRO A C 1
ATOM 1316 O O . PRO A 1 177 ? 0.287 -1.919 -13.599 1.00 93.62 177 PRO A O 1
ATOM 1319 N N . MET A 1 178 ? 1.642 -1.482 -11.859 1.00 92.81 178 MET A N 1
ATOM 1320 C CA . MET A 1 178 ? 2.750 -0.976 -12.674 1.00 92.81 178 MET A CA 1
ATOM 1321 C C . MET A 1 178 ? 3.508 -2.125 -13.346 1.00 92.81 178 MET A C 1
ATOM 1323 O O . MET A 1 178 ? 3.699 -2.073 -14.558 1.00 92.81 178 MET A O 1
ATOM 1327 N N . LEU A 1 179 ? 3.853 -3.177 -12.596 1.00 93.12 179 LEU A N 1
ATOM 1328 C CA . LEU A 1 179 ? 4.512 -4.381 -13.117 1.00 93.12 179 LEU A CA 1
ATOM 1329 C C . LEU A 1 179 ? 3.725 -4.973 -14.294 1.00 93.12 179 LEU A C 1
ATOM 1331 O O . LEU A 1 179 ? 4.260 -5.139 -15.390 1.00 93.12 179 LEU A O 1
ATOM 1335 N N . ARG A 1 180 ? 2.412 -5.168 -14.109 1.00 90.25 180 ARG A N 1
ATOM 1336 C CA . ARG A 1 180 ? 1.526 -5.687 -15.162 1.00 90.25 180 ARG A CA 1
ATOM 1337 C C . ARG A 1 180 ? 1.464 -4.776 -16.384 1.00 90.25 180 ARG A C 1
ATOM 1339 O O . ARG A 1 180 ? 1.428 -5.268 -17.507 1.00 90.25 180 ARG A O 1
ATOM 1346 N N . LYS A 1 181 ? 1.472 -3.451 -16.200 1.00 88.31 181 LYS A N 1
ATOM 1347 C CA . LYS A 1 181 ? 1.510 -2.513 -17.332 1.00 88.31 181 LYS A CA 1
ATOM 1348 C C . LYS A 1 181 ? 2.791 -2.652 -18.154 1.00 88.31 181 LYS A C 1
ATOM 1350 O O . LYS A 1 181 ? 2.722 -2.523 -19.373 1.00 88.31 181 LYS A O 1
ATOM 1355 N N . GLN A 1 182 ? 3.929 -2.875 -17.503 1.00 85.31 182 GLN A N 1
ATOM 1356 C CA . GLN A 1 182 ? 5.213 -3.043 -18.189 1.00 85.31 182 GLN A CA 1
ATOM 1357 C C . GLN A 1 182 ? 5.405 -4.455 -18.758 1.00 85.31 182 GLN A C 1
ATOM 1359 O O . GLN A 1 182 ? 6.434 -4.735 -19.361 1.00 85.31 182 GLN A O 1
ATOM 1364 N N . GLY A 1 183 ? 4.412 -5.338 -18.604 1.00 81.62 183 GLY A N 1
ATOM 1365 C CA . GLY A 1 183 ? 4.483 -6.708 -19.102 1.00 81.62 183 GLY A CA 1
ATOM 1366 C C . GLY A 1 183 ? 5.378 -7.618 -18.265 1.00 81.62 183 GLY A C 1
ATOM 1367 O O . GLY A 1 183 ? 5.763 -8.676 -18.751 1.00 81.62 183 GLY A O 1
ATOM 1368 N N . VAL A 1 184 ? 5.696 -7.235 -17.023 1.00 72.12 184 VAL A N 1
ATOM 1369 C CA . VAL A 1 184 ? 6.356 -8.135 -16.073 1.00 72.12 184 VAL A CA 1
ATOM 1370 C C . VAL A 1 184 ? 5.321 -9.173 -15.631 1.00 72.12 184 VAL A C 1
ATOM 1372 O O . VAL A 1 184 ? 4.370 -8.843 -14.916 1.00 72.12 184 VAL A O 1
ATOM 1375 N N . SER A 1 185 ? 5.472 -10.404 -16.121 1.00 62.16 185 SER A N 1
ATOM 1376 C CA . SER A 1 185 ? 4.678 -11.576 -15.738 1.00 62.16 185 SER A CA 1
ATOM 1377 C C . SER A 1 185 ? 5.471 -12.502 -14.813 1.00 62.16 185 SER A C 1
ATOM 1379 O O . SER A 1 185 ? 6.687 -12.349 -14.698 1.00 62.16 185 SER A O 1
ATOM 1381 N N . GLU A 1 186 ? 4.766 -13.432 -14.158 1.00 54.69 186 GLU A N 1
ATOM 1382 C CA . GLU A 1 186 ? 5.368 -14.535 -13.387 1.00 54.69 186 GLU A CA 1
ATOM 1383 C C . GLU A 1 186 ? 6.362 -15.372 -14.206 1.00 54.69 186 GLU A C 1
ATOM 1385 O O . GLU A 1 186 ? 6.159 -15.501 -15.441 1.00 54.69 186 GLU A O 1
#

Radius of gyration: 15.4 Å; Cα contacts (8 Å, |Δi|>4): 410; chains: 1; bounding box: 40×34×40 Å

Nearest PDB structures (foldseek):
  5d9a-assembly1_C  TM=4.127E-01  e=2.650E-01  Influenza C virus (C/Johannesburg/1/66)
  5d9a-assembly4_L  TM=4.126E-01  e=2.650E-01  Influenza C virus (C/Johannesburg/1/66)
  8r6w-assembly1_A  TM=3.775E-01  e=3.048E+00  SFTS virus AH12
  7eb5-assembly1_B  TM=2.960E-01  e=4.285E+00  Severe acute respiratory syndrome coronavirus 2
  7eaz-assembly1_C  TM=2.745E-01  e=8.005E+00  Severe acute respiratory syndrome coronavirus 2

Secondary structure (DSSP, 8-state):
-EEEEETTEEEEE-SS--EEEEEE-SSS-EEEEEEEEEEEEETTEEEEEEEEE-SSEEEEEEEE-TTS-GGGGGGBT-S-EEEEEETTTEEEEE--EEE--SS-TT-EEEPPPHHHHHHHHTS-HHHHHHHTT-SEEEEHHHHH---STTTTSEEEEEETT-SHHHHHHHIIIIIHHHHHHTT---

pLDDT: mean 91.64, std 7.4, range [54.69, 98.56]

Mean predicted aligned error: 4.26 Å

Sequence (186 aa):
MSRLQIGPAVLMVPDHGGTEVETTDMGGDAQHALEVAGVVAAGDVLLELTYQRWEDGGQCAVTSRVDSPPEYERLVNRLRMGVRASDDGTDVCELGIAKWDHKNPFGSMRQATVADLDAALDGSASAFLVEAGALDTGTRAEVLGDQGRRRNYLCARFPAGDPLGPLVAFVITRIVPMLRKQGVSE

Solvent-accessible surface area (backbone atoms only — not comparable to full-atom values): 9987 Å² total; per-residue (Å²): 104,48,74,44,80,55,57,54,32,35,42,38,34,64,78,68,75,59,47,83,41,81,42,66,53,96,88,70,48,80,41,71,23,43,32,32,62,32,37,38,39,40,94,80,36,40,35,37,31,36,38,38,33,44,98,71,27,33,36,37,36,31,74,36,34,78,85,25,63,78,79,49,56,48,40,44,78,31,91,58,44,60,32,36,57,44,98,85,59,29,28,36,34,69,49,42,29,48,45,78,55,91,89,44,81,64,45,45,82,38,84,34,52,71,68,58,46,18,63,48,46,79,43,62,45,61,61,52,39,41,76,50,53,28,78,47,66,39,31,29,32,77,72,68,66,38,83,60,94,58,21,77,37,30,27,41,31,26,55,54,86,56,64,58,35,59,50,51,54,46,39,56,28,46,48,38,44,49,39,52,73,74,65,55,66,118

Foldseek 3Di:
DDWDDQFQKIKDWDPDAFDFDFDQDPVRDTATWGKTWMWIDGDQWIWIKIWTDDPFWTKIATCDRDPPDPLCVLRHVPPIWIWGDDPVQKIKTFLFAWDDDPVDSSTDTHQDDQVRLCVLRVHGNQVVLVVQAFPGWAFCCVPPVDPDPRRHTIMTMHRHPDPRSNVSSCCSRYVSNVCVVVVRHD